Protein AF-A0A8S3UUT2-F1 (afdb_monomer_lite)

Radius of gyration: 22.1 Å; chains: 1; bounding box: 55×63×51 Å

InterPro domains:
  IPR046903 Mab-21-like, nucleotidyltransferase domain [PF03281] (132-316)

Organism: Mytilus edulis (NCBI:txid6550)

Structure (mmCIF, N/CA/C/O backbone):
data_AF-A0A8S3UUT2-F1
#
_entry.id   AF-A0A8S3UUT2-F1
#
loop_
_atom_site.group_PDB
_atom_site.id
_atom_site.type_symbol
_atom_site.label_atom_id
_atom_site.label_alt_id
_atom_site.label_comp_id
_atom_site.label_asym_id
_atom_site.label_entity_id
_atom_site.label_seq_id
_atom_site.pdbx_PDB_ins_code
_atom_site.Cartn_x
_atom_site.Cartn_y
_atom_site.Cartn_z
_atom_site.occupancy
_atom_site.B_iso_or_equiv
_atom_site.auth_seq_id
_atom_site.auth_comp_id
_atom_site.auth_asym_id
_atom_site.auth_atom_id
_atom_site.pdbx_PDB_model_num
ATOM 1 N N . MET A 1 1 ? 32.120 3.022 24.108 1.00 24.58 1 MET A N 1
ATOM 2 C CA . MET A 1 1 ? 32.237 4.488 24.032 1.00 24.58 1 MET A CA 1
ATOM 3 C C . MET A 1 1 ? 31.470 4.958 22.809 1.00 24.58 1 MET A C 1
ATOM 5 O O . MET A 1 1 ? 31.972 4.906 21.698 1.00 24.58 1 MET A O 1
ATOM 9 N N . ASP A 1 2 ? 30.193 5.222 23.073 1.00 23.73 2 ASP A N 1
ATOM 10 C CA . ASP A 1 2 ? 29.284 6.214 22.494 1.00 23.73 2 ASP A CA 1
ATOM 11 C C . ASP A 1 2 ? 29.240 6.397 20.973 1.00 23.73 2 ASP A C 1
ATOM 13 O O . ASP A 1 2 ? 29.910 7.247 20.393 1.00 23.73 2 ASP A O 1
ATOM 17 N N . LYS A 1 3 ? 28.317 5.662 20.339 1.00 23.38 3 LYS A N 1
ATOM 18 C CA . LYS A 1 3 ? 27.666 6.109 19.103 1.00 23.38 3 LYS A CA 1
ATOM 19 C C . LYS A 1 3 ? 26.511 7.031 19.501 1.00 23.38 3 LYS A C 1
ATOM 21 O O . LYS A 1 3 ? 25.477 6.556 19.961 1.00 23.38 3 LYS A O 1
ATOM 26 N N . GLN A 1 4 ? 26.716 8.340 19.376 1.00 23.14 4 GLN A N 1
ATOM 27 C CA . GLN A 1 4 ? 25.675 9.344 19.585 1.00 23.14 4 GLN A CA 1
ATOM 28 C C . GLN A 1 4 ? 24.510 9.139 18.608 1.00 23.14 4 GLN A C 1
ATOM 30 O O . GLN A 1 4 ? 24.688 9.086 17.391 1.00 23.14 4 GLN A O 1
ATOM 35 N N . HIS A 1 5 ? 23.321 9.032 19.196 1.00 28.12 5 HIS A N 1
ATOM 36 C CA . HIS A 1 5 ? 22.014 9.099 18.562 1.00 28.12 5 HIS A CA 1
ATOM 37 C C . HIS A 1 5 ? 21.822 10.433 17.828 1.00 28.12 5 HIS A C 1
ATOM 39 O O . HIS A 1 5 ? 21.953 11.492 18.439 1.00 28.12 5 HIS A O 1
ATOM 45 N N . PHE A 1 6 ? 21.431 10.385 16.554 1.00 24.20 6 PHE A N 1
ATOM 46 C CA . PHE A 1 6 ? 20.821 11.527 15.875 1.00 24.20 6 PHE A CA 1
ATOM 47 C C . PHE A 1 6 ? 19.299 11.380 15.960 1.00 24.20 6 PHE A C 1
ATOM 49 O O . PHE A 1 6 ? 18.694 10.601 15.229 1.00 24.20 6 PHE A O 1
ATOM 56 N N . LEU A 1 7 ? 18.708 12.101 16.914 1.00 26.02 7 LEU A N 1
ATOM 57 C CA . LEU A 1 7 ? 17.291 12.457 16.924 1.00 26.02 7 LEU A CA 1
ATOM 58 C C . LEU A 1 7 ? 17.021 13.436 15.780 1.00 26.02 7 LEU A C 1
ATOM 60 O O . LEU A 1 7 ? 17.715 14.446 15.708 1.00 26.02 7 LEU A O 1
ATOM 64 N N . HIS A 1 8 ? 15.961 13.225 15.002 1.00 33.34 8 HIS A N 1
ATOM 65 C CA . HIS A 1 8 ? 15.209 14.335 14.416 1.00 33.34 8 HIS A CA 1
ATOM 66 C C . HIS A 1 8 ? 13.704 14.064 14.466 1.00 33.34 8 HIS A C 1
ATOM 68 O O . HIS A 1 8 ? 13.258 12.924 14.437 1.00 33.34 8 HIS A O 1
ATOM 74 N N . SER A 1 9 ? 12.973 15.158 14.678 1.00 30.31 9 SER A N 1
ATOM 75 C CA . SER A 1 9 ? 11.715 15.286 15.414 1.00 30.31 9 SER A CA 1
ATOM 76 C C . SER A 1 9 ? 10.616 15.924 14.564 1.00 30.31 9 SER A C 1
ATOM 78 O O . SER A 1 9 ? 9.911 16.822 15.033 1.00 30.31 9 SER A O 1
ATOM 80 N N . ASP A 1 10 ? 10.494 15.504 13.313 1.00 35.47 10 ASP A N 1
ATOM 81 C CA . ASP A 1 10 ? 9.436 15.966 12.425 1.00 35.47 10 ASP A CA 1
ATOM 82 C C . ASP A 1 10 ? 8.464 14.817 12.189 1.00 35.47 10 ASP A C 1
ATOM 84 O O . ASP A 1 10 ? 8.884 13.687 11.996 1.00 35.47 10 ASP A O 1
ATOM 88 N N . VAL A 1 11 ? 7.159 15.108 12.149 1.00 36.56 11 VAL A N 1
ATOM 89 C CA . VAL A 1 11 ? 6.073 14.151 11.810 1.00 36.56 11 VAL A CA 1
ATOM 90 C C . VAL A 1 11 ? 6.339 13.398 10.493 1.00 36.56 11 VAL A C 1
ATOM 92 O O . VAL A 1 11 ? 5.708 12.391 10.180 1.00 36.56 11 VAL A O 1
ATOM 95 N N . TYR A 1 12 ? 7.293 13.897 9.717 1.00 44.22 12 TYR A N 1
ATOM 96 C CA . TYR A 1 12 ? 7.650 13.483 8.387 1.00 44.22 12 TYR A CA 1
ATOM 97 C C . TYR A 1 12 ? 8.984 12.724 8.371 1.00 44.22 12 TYR A C 1
ATOM 99 O O . TYR A 1 12 ? 10.019 13.265 7.983 1.00 44.22 12 TYR A O 1
ATOM 107 N N . GLN A 1 13 ? 8.944 11.426 8.680 1.00 39.31 13 GLN A N 1
ATOM 108 C CA . GLN A 1 13 ? 10.006 10.492 8.254 1.00 39.31 13 GLN A CA 1
ATOM 109 C C . GLN A 1 13 ? 10.007 10.247 6.739 1.00 39.31 13 GLN A C 1
ATOM 111 O O . GLN A 1 13 ? 10.830 9.500 6.221 1.00 39.31 13 GLN A O 1
ATOM 116 N N . SER A 1 14 ? 9.074 10.866 6.019 1.00 44.97 14 SER A N 1
ATOM 117 C CA . SER A 1 14 ? 9.070 10.895 4.568 1.00 44.97 14 SER A CA 1
ATOM 118 C C . SER A 1 14 ? 10.300 11.621 4.042 1.00 44.97 14 SER A C 1
ATOM 120 O O . SER A 1 14 ? 10.465 12.829 4.251 1.00 44.97 14 SER A O 1
ATOM 122 N N . THR A 1 15 ? 11.131 10.883 3.307 1.00 48.44 15 THR A N 1
ATOM 123 C CA . THR A 1 15 ? 12.264 11.422 2.552 1.00 48.44 15 THR A CA 1
ATOM 124 C C . THR A 1 15 ? 11.822 12.582 1.663 1.00 48.44 15 THR A C 1
ATOM 126 O O . THR A 1 15 ? 12.565 13.549 1.547 1.00 48.44 15 THR A O 1
ATOM 129 N N . LEU A 1 16 ? 10.596 12.558 1.117 1.00 47.34 16 LEU A N 1
ATOM 130 C CA . LEU A 1 16 ? 10.077 13.635 0.277 1.00 47.34 16 LEU A CA 1
ATOM 131 C C . LEU A 1 16 ? 9.818 14.919 1.062 1.00 47.34 16 LEU A C 1
ATOM 133 O O . LEU A 1 16 ? 10.205 15.977 0.596 1.00 47.34 16 LEU A O 1
ATOM 137 N N . PHE A 1 17 ? 9.190 14.878 2.235 1.00 46.72 17 PHE A N 1
ATOM 138 C CA . PHE A 1 17 ? 8.944 16.107 3.004 1.00 46.72 17 PHE A CA 1
ATOM 139 C C . PHE A 1 17 ? 10.212 16.666 3.634 1.00 46.72 17 PHE A C 1
ATOM 141 O O . PHE A 1 17 ? 10.371 17.884 3.687 1.00 46.72 17 PHE A O 1
ATOM 148 N N . HIS A 1 18 ? 11.145 15.795 4.022 1.00 46.66 18 HIS A N 1
ATOM 149 C CA . HIS A 1 18 ? 12.503 16.215 4.345 1.00 46.66 18 HIS A CA 1
ATOM 150 C C . HIS A 1 18 ? 13.167 16.885 3.134 1.00 46.66 18 HIS A C 1
ATOM 152 O O . HIS A 1 18 ? 13.716 17.972 3.271 1.00 46.66 18 HIS A O 1
ATOM 158 N N . TYR A 1 19 ? 13.058 16.301 1.939 1.00 47.34 19 TYR A N 1
ATOM 159 C CA . TYR A 1 19 ? 13.625 16.839 0.701 1.00 47.34 19 TYR A CA 1
ATOM 160 C C . TYR A 1 19 ? 12.947 18.138 0.246 1.00 47.34 19 TYR A C 1
ATOM 162 O O . TYR A 1 19 ? 13.625 19.073 -0.144 1.00 47.34 19 TYR A O 1
ATOM 170 N N . VAL A 1 20 ? 11.627 18.258 0.375 1.00 44.50 20 VAL A N 1
ATOM 171 C CA . VAL A 1 20 ? 10.845 19.463 0.070 1.00 44.50 20 VAL A CA 1
ATOM 172 C C . VAL A 1 20 ? 11.138 20.572 1.081 1.00 44.50 20 VAL A C 1
ATOM 174 O O . VAL A 1 20 ? 11.270 21.723 0.683 1.00 44.50 20 VAL A O 1
ATOM 177 N N . ALA A 1 21 ? 11.310 20.254 2.367 1.00 41.00 21 ALA A N 1
ATOM 178 C CA . ALA A 1 21 ? 11.752 21.218 3.374 1.00 41.00 21 ALA A CA 1
ATOM 179 C C . ALA A 1 21 ? 13.219 21.643 3.167 1.00 41.00 21 ALA A C 1
ATOM 181 O O . ALA A 1 21 ? 13.566 22.801 3.410 1.00 41.00 21 ALA A O 1
ATOM 182 N N . ILE A 1 22 ? 14.073 20.727 2.690 1.00 41.12 22 ILE A N 1
ATOM 183 C CA . ILE A 1 22 ? 15.447 21.019 2.267 1.00 41.12 22 ILE A CA 1
ATOM 184 C C . ILE A 1 22 ? 15.432 21.916 1.027 1.00 41.12 22 ILE A C 1
ATOM 186 O O . ILE A 1 22 ? 16.086 22.946 1.059 1.00 41.12 22 ILE A O 1
ATOM 190 N N . LEU A 1 23 ? 14.632 21.623 -0.001 1.00 40.56 23 LEU A N 1
ATOM 191 C CA . LEU A 1 23 ? 14.528 22.418 -1.229 1.00 40.56 23 LEU A CA 1
ATOM 192 C C . LEU A 1 23 ? 13.824 23.765 -1.025 1.00 40.56 23 LEU A C 1
ATOM 194 O O . LEU A 1 23 ? 14.214 24.740 -1.653 1.00 40.56 23 LEU A O 1
ATOM 198 N N . GLN A 1 24 ? 12.865 23.878 -0.098 1.00 39.50 24 GLN A N 1
ATOM 199 C CA . GLN A 1 24 ? 12.341 25.180 0.340 1.00 39.50 24 GLN A CA 1
ATOM 200 C C . GLN A 1 24 ? 13.425 26.035 1.018 1.00 39.50 24 GLN A C 1
ATOM 202 O O . GLN A 1 24 ? 13.382 27.258 0.922 1.00 39.50 24 GLN A O 1
ATOM 207 N N . LYS A 1 25 ? 14.407 25.412 1.690 1.00 36.16 25 LYS A N 1
ATOM 208 C CA . LYS A 1 25 ? 15.596 26.087 2.246 1.00 36.16 25 LYS A CA 1
ATOM 209 C C . LYS A 1 25 ? 16.755 26.226 1.247 1.00 36.16 25 LYS A C 1
ATOM 211 O O . LYS A 1 25 ? 17.633 27.049 1.486 1.00 36.16 25 LYS A O 1
ATOM 216 N N . GLU A 1 26 ? 16.777 25.427 0.183 1.00 39.00 26 GLU A N 1
ATOM 217 C CA . GLU A 1 26 ? 17.779 25.367 -0.891 1.00 39.00 26 GLU A CA 1
ATOM 218 C C . GLU A 1 26 ? 17.171 25.777 -2.242 1.00 39.00 26 GLU A C 1
ATOM 220 O O . GLU A 1 26 ? 17.486 25.217 -3.295 1.00 39.00 26 GLU A O 1
ATOM 225 N N . LEU A 1 27 ? 16.367 26.844 -2.233 1.00 37.66 27 LEU A N 1
ATOM 226 C CA . LEU A 1 27 ? 16.057 27.625 -3.434 1.00 37.66 27 LEU A CA 1
ATOM 227 C C . LEU A 1 27 ? 17.332 28.114 -4.166 1.00 37.66 27 LEU A C 1
ATOM 229 O O . LEU A 1 27 ? 17.230 28.582 -5.286 1.00 37.66 27 LEU A O 1
ATOM 233 N N . GLU A 1 28 ? 18.535 27.902 -3.619 1.00 39.19 28 GLU A N 1
ATOM 234 C CA . GLU A 1 28 ? 19.824 28.104 -4.294 1.00 39.19 28 GLU A CA 1
ATOM 235 C C . GLU A 1 28 ? 20.211 26.981 -5.299 1.00 39.19 28 GLU A C 1
ATOM 237 O O . GLU A 1 28 ? 20.968 27.229 -6.238 1.00 39.19 28 GLU A O 1
ATOM 242 N N . ILE A 1 29 ? 19.671 25.754 -5.181 1.00 36.72 29 ILE A N 1
ATOM 243 C CA . ILE A 1 29 ? 19.770 24.733 -6.254 1.00 36.72 29 ILE A CA 1
ATOM 244 C C . ILE A 1 29 ? 18.746 25.042 -7.354 1.00 36.72 29 ILE A C 1
ATOM 246 O O . ILE A 1 29 ? 19.026 24.859 -8.541 1.00 36.72 29 ILE A O 1
ATOM 250 N N . CYS A 1 30 ? 17.596 25.612 -6.976 1.00 36.72 30 CYS A N 1
ATOM 251 C CA . CYS A 1 30 ? 16.713 26.259 -7.939 1.00 36.72 30 CYS A CA 1
ATOM 252 C C . CYS A 1 30 ? 17.397 27.478 -8.575 1.00 36.72 30 CYS A C 1
ATOM 254 O O . CYS A 1 30 ? 17.336 27.554 -9.783 1.00 36.72 30 CYS A O 1
ATOM 256 N N . ASP A 1 31 ? 18.189 28.308 -7.882 1.00 38.31 31 ASP A N 1
ATOM 257 C CA . ASP A 1 31 ? 19.000 29.370 -8.521 1.00 38.31 31 ASP A CA 1
ATOM 258 C C . ASP A 1 31 ? 20.012 28.828 -9.546 1.00 38.31 31 ASP A C 1
ATOM 260 O O . ASP A 1 31 ? 20.435 29.552 -10.451 1.00 38.31 31 ASP A O 1
ATOM 264 N N . TYR A 1 32 ? 20.443 27.569 -9.428 1.00 37.62 32 TYR A N 1
ATOM 265 C CA . TYR A 1 32 ? 21.290 26.916 -10.430 1.00 37.62 32 TYR A CA 1
ATOM 266 C C . TYR A 1 32 ? 20.487 26.476 -11.670 1.00 37.62 32 TYR A C 1
ATOM 268 O O . TYR A 1 32 ? 20.984 26.603 -12.790 1.00 37.62 32 TYR A O 1
ATOM 276 N N . LEU A 1 33 ? 19.232 26.042 -11.495 1.00 34.59 33 LEU A N 1
ATOM 277 C CA . LEU A 1 33 ? 18.322 25.630 -12.578 1.00 34.59 33 LEU A CA 1
ATOM 278 C C . LEU A 1 33 ? 17.520 26.809 -13.197 1.00 34.59 33 LEU A C 1
ATOM 280 O O . LEU A 1 33 ? 17.295 26.830 -14.405 1.00 34.59 33 LEU A O 1
ATOM 284 N N . GLU A 1 34 ? 17.169 27.835 -12.416 1.00 36.91 34 GLU A N 1
ATOM 285 C CA . GLU A 1 34 ? 16.444 29.072 -12.776 1.00 36.91 34 GLU A CA 1
ATOM 286 C C . GLU A 1 34 ? 17.332 30.105 -13.477 1.00 36.91 34 GLU A C 1
ATOM 288 O O . GLU A 1 34 ? 16.831 30.976 -14.192 1.00 36.91 34 GLU A O 1
ATOM 293 N N . ARG A 1 35 ? 18.666 29.982 -13.403 1.00 41.09 35 ARG A N 1
ATOM 294 C CA . ARG A 1 35 ? 19.586 30.786 -14.235 1.00 41.09 35 ARG A CA 1
ATOM 295 C C . ARG A 1 35 ? 19.371 30.602 -15.744 1.00 41.09 35 ARG A C 1
ATOM 297 O O . ARG A 1 35 ? 19.985 31.340 -16.517 1.00 41.09 35 ARG A O 1
ATOM 304 N N . LYS A 1 36 ? 18.499 29.678 -16.170 1.00 40.00 36 LYS A N 1
ATOM 305 C CA . LYS A 1 36 ? 18.092 29.487 -17.565 1.00 40.00 36 LYS A CA 1
ATOM 306 C C . LYS A 1 36 ? 16.867 30.277 -18.045 1.00 40.00 36 LYS A C 1
ATOM 308 O O . LYS A 1 36 ? 16.650 30.248 -19.251 1.00 40.00 36 LYS A O 1
ATOM 313 N N . ASP A 1 37 ? 16.138 31.033 -17.216 1.00 36.66 37 ASP A N 1
ATOM 314 C CA . ASP A 1 37 ? 15.111 31.945 -17.759 1.00 36.66 37 ASP A CA 1
ATOM 315 C C . ASP A 1 37 ? 14.838 33.168 -16.858 1.00 36.66 37 ASP A C 1
ATOM 317 O O . ASP A 1 37 ? 14.014 33.169 -15.944 1.00 36.66 37 ASP A O 1
ATOM 321 N N . ARG A 1 38 ? 15.582 34.258 -17.093 1.00 33.28 38 ARG A N 1
ATOM 322 C CA . ARG A 1 38 ? 15.430 35.522 -16.355 1.00 33.28 38 ARG A CA 1
ATOM 323 C C . ARG A 1 38 ? 14.237 36.316 -16.880 1.00 33.28 38 ARG A C 1
ATOM 325 O O . ARG A 1 38 ? 14.335 36.843 -17.989 1.00 33.28 38 ARG A O 1
ATOM 332 N N . LYS A 1 39 ? 13.223 36.549 -16.028 1.00 32.25 39 LYS A N 1
ATOM 333 C CA . LYS A 1 39 ? 12.515 37.855 -15.949 1.00 32.25 39 LYS A CA 1
ATOM 334 C C . LYS A 1 39 ? 11.520 38.085 -14.794 1.00 32.25 39 LYS A C 1
ATOM 336 O O . LYS A 1 39 ? 10.931 39.160 -14.780 1.00 32.25 39 LYS A O 1
ATOM 341 N N . CYS A 1 40 ? 11.311 37.172 -13.838 1.00 33.00 40 CYS A N 1
ATOM 342 C CA . CYS A 1 40 ? 10.102 37.254 -12.995 1.00 33.00 40 CYS A CA 1
ATOM 343 C C . CYS A 1 40 ? 10.253 37.584 -11.492 1.00 33.00 40 CYS A C 1
ATOM 345 O O . CYS A 1 40 ? 9.238 37.567 -10.803 1.00 33.00 40 CYS A O 1
ATOM 347 N N . TRP A 1 41 ? 11.435 37.917 -10.957 1.00 31.77 41 TRP A N 1
ATOM 348 C CA . TRP A 1 41 ? 11.651 37.823 -9.495 1.00 31.77 41 TRP A CA 1
ATOM 349 C C . TRP A 1 41 ? 12.150 39.075 -8.746 1.00 31.77 41 TRP A C 1
ATOM 351 O O . TRP A 1 41 ? 12.645 38.953 -7.631 1.00 31.77 41 TRP A O 1
ATOM 361 N N . ASP A 1 42 ? 11.955 40.294 -9.253 1.00 30.05 42 ASP A N 1
ATOM 362 C CA . ASP A 1 42 ? 12.466 41.512 -8.582 1.00 30.05 42 ASP A CA 1
ATOM 363 C C . ASP A 1 42 ? 11.764 41.916 -7.253 1.00 30.05 42 ASP A C 1
ATOM 365 O O . ASP A 1 42 ? 12.040 42.996 -6.745 1.00 30.05 42 ASP A O 1
ATOM 369 N N . ASN A 1 43 ? 10.884 41.105 -6.639 1.00 32.12 43 ASN A N 1
ATOM 370 C CA . ASN A 1 43 ? 10.012 41.588 -5.542 1.00 32.12 43 ASN A CA 1
ATOM 371 C C . ASN A 1 43 ? 9.892 40.731 -4.258 1.00 32.12 43 ASN A C 1
ATOM 373 O O . ASN A 1 43 ? 8.931 40.917 -3.513 1.00 32.12 43 ASN A O 1
ATOM 377 N N . LEU A 1 44 ? 10.833 39.843 -3.923 1.00 27.47 44 LEU A N 1
ATOM 378 C CA . LEU A 1 44 ? 10.798 39.123 -2.632 1.00 27.47 44 LEU A CA 1
ATOM 379 C C . LEU A 1 44 ? 11.993 39.479 -1.734 1.00 27.47 44 LEU A C 1
ATOM 381 O O . LEU A 1 44 ? 13.044 38.848 -1.781 1.00 27.47 44 LEU A O 1
ATOM 385 N N . GLU A 1 45 ? 11.816 40.486 -0.871 1.00 26.59 45 GLU A N 1
ATOM 386 C CA . GLU A 1 45 ? 12.696 40.708 0.284 1.00 26.59 45 GLU A CA 1
ATOM 387 C C . GLU A 1 45 ? 12.356 39.699 1.394 1.00 26.59 45 GLU A C 1
ATOM 389 O O . GLU A 1 45 ? 11.329 39.821 2.063 1.00 26.59 45 GLU A O 1
ATOM 394 N N . CYS A 1 46 ? 13.236 38.725 1.637 1.00 25.95 46 CYS A N 1
ATOM 395 C CA . CYS A 1 46 ? 13.142 37.833 2.792 1.00 25.95 46 CYS A CA 1
ATOM 396 C C . CYS A 1 46 ? 14.051 38.359 3.917 1.00 25.95 46 CYS A C 1
ATOM 398 O O . CYS A 1 46 ? 15.276 38.261 3.834 1.00 25.95 46 CYS A O 1
ATOM 400 N N . LYS A 1 47 ? 13.459 38.943 4.967 1.00 25.61 47 LYS A N 1
ATOM 401 C CA . LYS A 1 47 ? 14.171 39.355 6.189 1.00 25.61 47 LYS A CA 1
ATOM 402 C C . LYS A 1 47 ? 14.046 38.288 7.279 1.00 25.61 47 LYS A C 1
ATOM 404 O O . LYS A 1 47 ? 12.953 37.826 7.577 1.00 25.61 47 LYS A O 1
ATOM 409 N N . ASP A 1 48 ? 15.200 37.996 7.876 1.00 33.28 48 ASP A N 1
ATOM 410 C CA . ASP A 1 48 ? 15.436 37.405 9.198 1.00 33.28 48 ASP A CA 1
ATOM 411 C C . ASP A 1 48 ? 14.965 35.971 9.485 1.00 33.28 48 ASP A C 1
ATOM 413 O O . ASP A 1 48 ? 13.842 35.747 9.919 1.00 33.28 48 ASP A O 1
ATOM 417 N N . ILE A 1 49 ? 15.913 35.018 9.472 1.00 30.61 49 ILE A N 1
ATOM 418 C CA . ILE A 1 49 ? 15.882 33.857 10.383 1.00 30.61 49 ILE A CA 1
ATOM 419 C C . ILE A 1 49 ? 17.299 33.580 10.913 1.00 30.61 49 ILE A C 1
ATOM 421 O O . ILE A 1 49 ? 18.088 32.845 10.319 1.00 30.61 49 ILE A O 1
ATOM 425 N N . LYS A 1 50 ? 17.624 34.165 12.073 1.00 26.20 50 LYS A N 1
ATOM 426 C CA . LYS A 1 50 ? 18.735 33.727 12.929 1.00 26.20 50 LYS A CA 1
ATOM 427 C C . LYS A 1 50 ? 18.210 32.718 13.948 1.00 26.20 50 LYS A C 1
ATOM 429 O O . LYS A 1 50 ? 17.346 33.052 14.749 1.00 26.20 50 LYS A O 1
ATOM 434 N N . GLY A 1 51 ? 18.827 31.536 13.970 1.00 30.45 51 GLY A N 1
ATOM 435 C CA . GLY A 1 51 ? 18.836 30.646 15.132 1.00 30.45 51 GLY A CA 1
ATOM 436 C C . GLY A 1 51 ? 17.997 29.380 15.001 1.00 30.45 51 GLY A C 1
ATOM 437 O O . GLY A 1 51 ? 16.899 29.345 15.519 1.00 30.45 51 GLY A O 1
ATOM 438 N N . HIS A 1 52 ? 18.560 28.320 14.408 1.00 31.39 52 HIS A N 1
ATOM 439 C CA . HIS A 1 52 ? 18.244 26.919 14.737 1.00 31.39 52 HIS A CA 1
ATOM 440 C C . HIS A 1 52 ? 19.408 26.007 14.297 1.00 31.39 52 HIS A C 1
ATOM 442 O O . HIS A 1 52 ? 19.453 25.521 13.169 1.00 31.39 52 HIS A O 1
ATOM 448 N N . ALA A 1 53 ? 20.361 25.791 15.209 1.00 36.25 53 ALA A N 1
ATOM 449 C CA . ALA A 1 53 ? 21.475 24.848 15.086 1.00 36.25 53 ALA A CA 1
ATOM 450 C C . ALA A 1 53 ? 21.041 23.478 15.641 1.00 36.25 53 ALA A C 1
ATOM 452 O O . ALA A 1 53 ? 20.998 23.297 16.857 1.00 36.25 53 ALA A O 1
ATOM 453 N N . PRO A 1 54 ? 20.511 22.589 14.781 1.00 30.25 54 PRO A N 1
ATOM 454 C CA . PRO A 1 54 ? 21.165 21.293 14.533 1.00 30.25 54 PRO A CA 1
ATOM 455 C C . PRO A 1 54 ? 21.080 20.834 13.059 1.00 30.25 54 PRO A C 1
ATOM 457 O O . PRO A 1 54 ? 21.569 19.764 12.711 1.00 30.25 54 PRO A O 1
ATOM 460 N N . TYR A 1 55 ? 20.513 21.663 12.175 1.00 31.84 55 TYR A N 1
ATOM 461 C CA . TYR A 1 55 ? 20.367 21.389 10.739 1.00 31.84 55 TYR A CA 1
ATOM 462 C C . TYR A 1 55 ? 21.703 21.274 9.985 1.00 31.84 55 TYR A C 1
ATOM 464 O O . TYR A 1 55 ? 21.711 20.842 8.841 1.00 31.84 55 TYR A O 1
ATOM 472 N N . GLU A 1 56 ? 22.831 21.667 10.575 1.00 30.56 56 GLU A N 1
ATOM 473 C CA . GLU A 1 56 ? 24.088 21.823 9.837 1.00 30.56 56 GLU A CA 1
ATOM 474 C C . GLU A 1 56 ? 24.789 20.501 9.495 1.00 30.56 56 GLU A C 1
ATOM 476 O O . GLU A 1 56 ? 25.482 20.449 8.487 1.00 30.56 56 GLU A O 1
ATOM 481 N N . VAL A 1 57 ? 24.585 19.407 10.240 1.00 27.11 57 VAL A N 1
ATOM 482 C CA . VAL A 1 57 ? 25.398 18.182 10.063 1.00 27.11 57 VAL A CA 1
ATOM 483 C C . VAL A 1 57 ? 24.913 17.303 8.898 1.00 27.11 57 VAL A C 1
ATOM 485 O O . VAL A 1 57 ? 25.729 16.829 8.106 1.00 27.11 57 VAL A O 1
ATOM 488 N N . SER A 1 58 ? 23.597 17.137 8.725 1.00 31.28 58 SER A N 1
ATOM 489 C CA . SER A 1 58 ? 23.011 16.437 7.563 1.00 31.28 58 SER A CA 1
ATOM 490 C C . SER A 1 58 ? 23.084 17.292 6.291 1.00 31.28 58 SER A C 1
ATOM 492 O O . SER A 1 58 ? 23.341 16.774 5.204 1.00 31.28 58 SER A O 1
ATOM 494 N N . ARG A 1 59 ? 22.947 18.617 6.451 1.00 30.39 59 ARG A N 1
ATOM 495 C CA . ARG A 1 59 ? 23.099 19.630 5.397 1.00 30.39 59 ARG A CA 1
ATOM 496 C C . ARG A 1 59 ? 24.531 19.660 4.868 1.00 30.39 59 ARG A C 1
ATOM 498 O O . ARG A 1 59 ? 24.712 19.672 3.663 1.00 30.39 59 ARG A O 1
ATOM 505 N N . PHE A 1 60 ? 25.548 19.536 5.727 1.00 26.98 60 PHE A N 1
ATOM 506 C CA . PHE A 1 60 ? 26.942 19.464 5.276 1.00 26.98 60 PHE A CA 1
ATOM 507 C C . PHE A 1 60 ? 27.250 18.219 4.442 1.00 26.98 60 PHE A C 1
ATOM 509 O O . PHE A 1 60 ? 28.047 18.321 3.518 1.00 26.98 60 PHE A O 1
ATOM 516 N N . ARG A 1 61 ? 26.642 17.054 4.713 1.00 30.02 61 ARG A N 1
ATOM 517 C CA . ARG A 1 61 ? 26.871 15.865 3.873 1.00 30.02 61 ARG A CA 1
ATOM 518 C C . ARG A 1 61 ? 26.229 16.013 2.502 1.00 30.02 61 ARG A C 1
ATOM 520 O O . ARG A 1 61 ? 26.969 15.985 1.532 1.00 30.02 61 ARG A O 1
ATOM 527 N N . LEU A 1 62 ? 24.920 16.265 2.410 1.00 34.41 62 LEU A N 1
ATOM 528 C CA . LEU A 1 62 ? 24.263 16.412 1.100 1.00 34.41 62 LEU A CA 1
ATOM 529 C C . LEU A 1 62 ? 24.850 17.581 0.291 1.00 34.41 62 LEU A C 1
ATOM 531 O O . LEU A 1 62 ? 25.158 17.420 -0.883 1.00 34.41 62 LEU A O 1
ATOM 535 N N . HIS A 1 63 ? 25.079 18.730 0.933 1.00 34.31 63 HIS A N 1
ATOM 536 C CA . HIS A 1 63 ? 25.614 19.923 0.280 1.00 34.31 63 HIS A CA 1
ATOM 537 C C . HIS A 1 63 ? 27.097 19.760 -0.102 1.00 34.31 63 HIS A C 1
ATOM 539 O O . HIS A 1 63 ? 27.511 20.259 -1.143 1.00 34.31 63 HIS A O 1
ATOM 545 N N . SER A 1 64 ? 27.923 19.049 0.683 1.00 32.88 64 SER A N 1
ATOM 546 C CA . SER A 1 64 ? 29.318 18.760 0.288 1.00 32.88 64 SER A CA 1
ATOM 547 C C . SER A 1 64 ? 29.434 17.648 -0.751 1.00 32.88 64 SER A C 1
ATOM 549 O O . SER A 1 64 ? 30.370 17.693 -1.540 1.00 32.88 64 SER A O 1
ATOM 551 N N . GLU A 1 65 ? 28.508 16.686 -0.792 1.00 37.94 65 GLU A N 1
ATOM 552 C CA . GLU A 1 65 ? 28.480 15.648 -1.827 1.00 37.94 65 GLU A CA 1
ATOM 553 C C . GLU A 1 65 ? 27.993 16.242 -3.149 1.00 37.94 65 GLU A C 1
ATOM 555 O O . GLU A 1 65 ? 28.704 16.113 -4.136 1.00 37.94 65 GLU A O 1
ATOM 560 N N . ILE A 1 66 ? 26.901 17.020 -3.154 1.00 39.72 66 ILE A N 1
ATOM 561 C CA . ILE A 1 66 ? 26.382 17.716 -4.347 1.00 39.72 66 ILE A CA 1
ATOM 562 C C . ILE A 1 66 ? 27.384 18.753 -4.882 1.00 39.72 66 ILE A C 1
ATOM 564 O O . ILE A 1 66 ? 27.614 18.806 -6.085 1.00 39.72 66 ILE A O 1
ATOM 568 N N . ASN A 1 67 ? 28.058 19.529 -4.022 1.00 38.28 67 ASN A N 1
ATOM 569 C CA . ASN A 1 67 ? 29.103 20.470 -4.466 1.00 38.28 67 ASN A CA 1
ATOM 570 C C . ASN A 1 67 ? 30.428 19.791 -4.862 1.00 38.28 67 ASN A C 1
ATOM 572 O O . ASN A 1 67 ? 31.293 20.436 -5.457 1.00 38.28 67 ASN A O 1
ATOM 576 N N . ARG A 1 68 ? 30.623 18.508 -4.528 1.00 36.59 68 ARG A N 1
ATOM 577 C CA . ARG A 1 68 ? 31.745 17.698 -5.034 1.00 36.59 68 ARG A CA 1
ATOM 578 C C . ARG A 1 68 ? 31.467 17.108 -6.404 1.00 36.59 68 ARG A C 1
ATOM 580 O O . ARG A 1 68 ? 32.406 16.615 -7.024 1.00 36.59 68 ARG A O 1
ATOM 587 N N . ILE A 1 69 ? 30.227 17.174 -6.875 1.00 41.16 69 ILE A N 1
ATOM 588 C CA . ILE A 1 69 ? 29.865 16.760 -8.217 1.00 41.16 69 ILE A CA 1
ATOM 589 C C . ILE A 1 69 ? 30.365 17.843 -9.193 1.00 41.16 69 ILE A C 1
ATOM 591 O O . ILE A 1 69 ? 29.807 18.942 -9.236 1.00 41.16 69 ILE A O 1
ATOM 595 N N . PRO A 1 70 ? 31.423 17.589 -9.982 1.00 35.72 70 PRO A N 1
ATOM 596 C CA . PRO A 1 70 ? 31.914 18.574 -10.934 1.00 35.72 70 PRO A CA 1
ATOM 597 C C . PRO A 1 70 ? 30.847 18.793 -12.006 1.00 35.72 70 PRO A C 1
ATOM 599 O O . PRO A 1 70 ? 30.435 17.813 -12.615 1.00 35.72 70 PRO A O 1
ATOM 602 N N . ASN A 1 71 ? 30.424 20.051 -12.219 1.00 44.41 71 ASN A N 1
ATOM 603 C CA . ASN A 1 71 ? 29.581 20.536 -13.328 1.00 44.41 71 ASN A CA 1
ATOM 604 C C . ASN A 1 71 ? 28.898 19.410 -14.119 1.00 44.41 71 ASN A C 1
ATOM 606 O O . ASN A 1 71 ? 29.294 19.113 -15.251 1.00 44.41 71 ASN A O 1
ATOM 610 N N . ILE A 1 72 ? 27.908 18.746 -13.518 1.00 48.78 72 ILE A N 1
ATOM 611 C CA . ILE A 1 72 ? 27.137 17.771 -14.274 1.00 48.78 72 ILE A CA 1
ATOM 612 C C . ILE A 1 72 ? 26.358 18.565 -15.321 1.00 48.78 72 ILE A C 1
ATOM 614 O O . ILE A 1 72 ? 25.493 19.380 -15.006 1.00 48.78 72 ILE A O 1
ATOM 618 N N . ASN A 1 73 ? 26.707 18.346 -16.587 1.00 53.97 73 ASN A N 1
ATOM 619 C CA . ASN A 1 73 ? 25.934 18.846 -17.710 1.00 53.97 73 ASN A CA 1
ATOM 620 C C . ASN A 1 73 ? 24.508 18.275 -17.597 1.00 53.97 73 ASN A C 1
ATOM 622 O O . ASN A 1 73 ? 24.338 17.069 -17.421 1.00 53.97 73 ASN A O 1
ATOM 626 N N . ILE A 1 74 ? 23.490 19.131 -17.710 1.00 52.25 74 ILE A N 1
ATOM 627 C CA . ILE A 1 74 ? 22.069 18.745 -17.729 1.00 52.25 74 ILE A CA 1
ATOM 628 C C . ILE A 1 74 ? 21.815 17.650 -18.780 1.00 52.25 74 ILE A C 1
ATOM 630 O O . ILE A 1 74 ? 21.051 16.720 -18.540 1.00 52.25 74 ILE A O 1
ATOM 634 N N . GLU A 1 75 ? 22.523 17.686 -19.911 1.00 57.81 75 GLU A N 1
ATOM 635 C CA . GLU A 1 75 ? 22.448 16.635 -20.935 1.00 57.81 75 GLU A CA 1
ATOM 636 C C . GLU A 1 75 ? 22.946 15.276 -20.416 1.00 57.81 75 GLU A C 1
ATOM 638 O O . GLU A 1 75 ? 22.369 14.242 -20.746 1.00 57.81 75 GLU A O 1
ATOM 643 N N . SER A 1 76 ? 23.968 15.259 -19.555 1.00 58.53 76 SER A N 1
ATOM 644 C CA . SER A 1 76 ? 24.460 14.035 -18.909 1.00 58.53 76 SER A CA 1
ATOM 645 C C . SER A 1 76 ? 23.462 13.479 -17.888 1.00 58.53 76 SER A C 1
ATOM 647 O O . SER A 1 76 ? 23.366 12.263 -17.739 1.00 58.53 76 SER A O 1
ATOM 649 N N . ILE A 1 77 ? 22.695 14.345 -17.213 1.00 62.12 77 ILE A N 1
ATOM 650 C CA . ILE A 1 77 ? 21.600 13.953 -16.307 1.00 62.12 77 ILE A CA 1
ATOM 651 C C . ILE A 1 77 ? 20.467 13.296 -17.072 1.00 62.12 77 ILE A C 1
ATOM 653 O O . ILE A 1 77 ? 20.066 12.186 -16.725 1.00 62.12 77 ILE A O 1
ATOM 657 N N . HIS A 1 78 ? 19.971 13.959 -18.118 1.00 66.69 78 HIS A N 1
ATOM 658 C CA . HIS A 1 78 ? 18.902 13.398 -18.935 1.00 66.69 78 HIS A CA 1
ATOM 659 C C . HIS A 1 78 ? 19.359 12.088 -19.569 1.00 66.69 78 HIS A C 1
ATOM 661 O O . HIS A 1 78 ? 18.655 11.089 -19.469 1.00 66.69 78 HIS A O 1
ATOM 667 N N . SER A 1 79 ? 20.588 12.045 -20.093 1.00 71.50 79 SER A N 1
ATOM 668 C CA . SER A 1 79 ? 21.159 10.816 -20.640 1.00 71.50 79 SER A CA 1
ATOM 669 C C . SER A 1 79 ? 21.208 9.677 -19.615 1.00 71.50 79 SER A C 1
ATOM 671 O O . SER A 1 79 ? 20.934 8.534 -19.973 1.00 71.50 79 SER A O 1
ATOM 673 N N . LEU A 1 80 ? 21.516 9.962 -18.344 1.00 73.25 80 LEU A N 1
ATOM 674 C CA . LEU A 1 80 ? 21.511 8.959 -17.276 1.00 73.25 80 LEU A CA 1
ATOM 675 C C . LEU A 1 80 ? 20.089 8.491 -16.933 1.00 73.25 80 LEU A C 1
ATOM 677 O O . LEU A 1 80 ? 19.858 7.289 -16.803 1.00 73.25 80 LEU A O 1
ATOM 681 N N . LEU A 1 81 ? 19.140 9.424 -16.810 1.00 76.31 81 LEU A N 1
ATOM 682 C CA . LEU A 1 81 ? 17.739 9.129 -16.493 1.00 76.31 81 LEU A CA 1
ATOM 683 C C . LEU A 1 81 ? 17.018 8.363 -17.613 1.00 76.31 81 LEU A C 1
ATOM 685 O O . LEU A 1 81 ? 16.097 7.598 -17.334 1.00 76.31 81 LEU A O 1
ATOM 689 N N . GLU A 1 82 ? 17.436 8.550 -18.862 1.00 83.88 82 GLU A N 1
ATOM 690 C CA . GLU A 1 82 ? 16.905 7.849 -20.038 1.00 83.88 82 GLU A CA 1
ATOM 691 C C . GLU A 1 82 ? 17.641 6.535 -20.333 1.00 83.88 82 GLU A C 1
ATOM 693 O O . GLU A 1 82 ? 17.194 5.724 -21.149 1.00 83.88 82 GLU A O 1
ATOM 698 N N . LYS A 1 83 ? 18.777 6.289 -19.673 1.00 83.25 83 LYS A N 1
ATOM 699 C CA . LYS A 1 83 ? 19.556 5.074 -19.889 1.00 83.25 83 LYS A CA 1
ATOM 700 C C . LYS A 1 83 ? 18.817 3.858 -19.329 1.00 83.25 83 LYS A C 1
ATOM 702 O O . LYS A 1 83 ? 18.578 3.749 -18.125 1.00 83.25 83 LYS A O 1
ATOM 707 N N . ARG A 1 84 ? 18.505 2.923 -20.229 1.00 85.94 84 ARG A N 1
ATOM 708 C CA . ARG A 1 84 ? 17.861 1.634 -19.934 1.00 85.94 84 ARG A CA 1
ATOM 709 C C . ARG A 1 84 ? 18.662 0.813 -18.922 1.00 85.94 84 ARG A C 1
ATOM 711 O O . ARG A 1 84 ? 19.888 0.742 -19.019 1.00 85.94 84 ARG A O 1
ATOM 718 N N . GLY A 1 85 ? 17.957 0.199 -17.976 1.00 76.81 85 GLY A N 1
ATOM 719 C CA . GLY A 1 85 ? 18.524 -0.555 -16.855 1.00 76.81 85 GLY A CA 1
ATOM 720 C C . GLY A 1 85 ? 19.194 0.311 -15.780 1.00 76.81 85 GLY A C 1
ATOM 721 O O . GLY A 1 85 ? 19.784 -0.232 -14.854 1.00 76.81 85 GLY A O 1
ATOM 722 N N . ILE A 1 86 ? 19.149 1.646 -15.906 1.00 77.94 86 ILE A N 1
ATOM 723 C CA . ILE A 1 86 ? 19.674 2.587 -14.904 1.00 77.94 86 ILE A CA 1
ATOM 724 C C . ILE A 1 86 ? 18.565 3.558 -14.498 1.00 77.94 86 ILE A C 1
ATOM 726 O O . ILE A 1 86 ? 17.873 3.339 -13.512 1.00 77.94 86 ILE A O 1
ATOM 730 N N . GLY A 1 87 ? 18.344 4.613 -15.283 1.00 76.56 87 GLY A N 1
ATOM 731 C CA . GLY A 1 87 ? 17.290 5.588 -15.017 1.00 76.56 87 GLY A CA 1
ATOM 732 C C . GLY A 1 87 ? 15.920 5.169 -15.544 1.00 76.56 87 GLY A C 1
ATOM 733 O O . GLY A 1 87 ? 14.896 5.586 -14.995 1.00 76.56 87 GLY A O 1
ATOM 734 N N . ALA A 1 88 ? 15.917 4.318 -16.569 1.00 85.50 88 ALA A N 1
ATOM 735 C CA . ALA A 1 88 ? 14.749 3.824 -17.285 1.00 85.50 88 ALA A CA 1
ATOM 736 C C . ALA A 1 88 ? 14.683 2.286 -17.258 1.00 85.50 88 ALA A C 1
ATOM 738 O O . ALA A 1 88 ? 15.738 1.650 -17.165 1.00 85.50 88 ALA A O 1
ATOM 739 N N . PRO A 1 89 ? 13.491 1.681 -17.400 1.00 89.31 89 PRO A N 1
ATOM 740 C CA . PRO A 1 89 ? 13.360 0.232 -17.529 1.00 89.31 89 PRO A CA 1
ATOM 741 C C . PRO A 1 89 ? 14.066 -0.283 -18.788 1.00 89.31 89 PRO A C 1
ATOM 743 O O . PRO A 1 89 ? 14.235 0.440 -19.778 1.00 89.31 89 PRO A O 1
ATOM 746 N N . TRP A 1 90 ? 14.495 -1.544 -18.756 1.00 88.88 90 TRP A N 1
ATOM 747 C CA . TRP A 1 90 ? 15.088 -2.206 -19.920 1.00 88.88 90 TRP A CA 1
ATOM 748 C C . TRP A 1 90 ? 14.121 -2.305 -21.110 1.00 88.88 90 TRP A C 1
ATOM 750 O O . TRP A 1 90 ? 14.503 -2.056 -22.262 1.00 88.88 90 TRP A O 1
ATOM 760 N N . ASP A 1 91 ? 12.863 -2.618 -20.812 1.00 93.31 91 ASP A N 1
ATOM 761 C CA . ASP A 1 91 ? 11.761 -2.713 -21.762 1.00 93.31 91 ASP A CA 1
ATOM 762 C C . ASP A 1 91 ? 10.543 -1.978 -21.190 1.00 93.31 91 ASP A C 1
ATOM 764 O O . ASP A 1 91 ? 10.002 -2.374 -20.162 1.00 93.31 91 ASP A O 1
ATOM 768 N N . TYR A 1 92 ? 10.140 -0.878 -21.829 1.00 91.94 92 TYR A N 1
ATOM 769 C CA . TYR A 1 92 ? 9.025 -0.055 -21.355 1.00 91.94 92 TYR A CA 1
ATOM 770 C C . TYR A 1 92 ? 7.679 -0.766 -21.469 1.00 91.94 92 TYR A C 1
ATOM 772 O O . TYR A 1 92 ? 6.860 -0.638 -20.560 1.00 91.94 92 TYR A O 1
ATOM 780 N N . ASP A 1 93 ? 7.461 -1.500 -22.560 1.00 95.12 93 ASP A N 1
ATOM 781 C CA . ASP A 1 93 ? 6.175 -2.137 -22.828 1.00 95.12 93 ASP A CA 1
ATOM 782 C C . ASP A 1 93 ? 5.984 -3.304 -21.857 1.00 95.12 93 ASP A C 1
ATOM 784 O O . ASP A 1 93 ? 4.982 -3.369 -21.146 1.00 95.12 93 ASP A O 1
ATOM 788 N N . GLU A 1 94 ? 6.999 -4.166 -21.721 1.00 95.62 94 GLU A N 1
ATOM 789 C CA . GLU A 1 94 ? 6.926 -5.266 -20.758 1.00 95.62 94 GLU A CA 1
ATOM 790 C C . GLU A 1 94 ? 6.941 -4.764 -19.305 1.00 95.62 94 GLU A C 1
ATOM 792 O O . GLU A 1 94 ? 6.273 -5.340 -18.446 1.00 95.62 94 GLU A O 1
ATOM 797 N N . SER A 1 95 ? 7.642 -3.664 -19.006 1.00 94.44 95 SER A N 1
ATOM 798 C CA . SER A 1 95 ? 7.600 -3.065 -17.669 1.00 94.44 95 SER A CA 1
ATOM 799 C C . SER A 1 95 ? 6.207 -2.550 -17.303 1.00 94.44 95 SER A C 1
ATOM 801 O O . SER A 1 95 ? 5.815 -2.640 -16.134 1.00 94.44 95 SER A O 1
ATOM 803 N N . GLU A 1 96 ? 5.462 -1.996 -18.259 1.00 94.56 96 GLU A N 1
ATOM 804 C CA . GLU A 1 96 ? 4.080 -1.576 -18.026 1.00 94.56 96 GLU A CA 1
ATOM 805 C C . GLU A 1 96 ? 3.157 -2.795 -17.871 1.00 94.56 96 GLU A C 1
ATOM 807 O O . GLU A 1 96 ? 2.321 -2.813 -16.966 1.00 94.56 96 GLU A O 1
ATOM 812 N N . ASP A 1 97 ? 3.366 -3.859 -18.652 1.00 96.12 97 ASP A N 1
ATOM 813 C CA . ASP A 1 97 ? 2.635 -5.125 -18.502 1.00 96.12 97 ASP A CA 1
ATOM 814 C C . ASP A 1 97 ? 2.845 -5.756 -17.116 1.00 96.12 97 ASP A C 1
ATOM 816 O O . ASP A 1 97 ? 1.879 -6.190 -16.471 1.00 96.12 97 ASP A O 1
ATOM 820 N N . ILE A 1 98 ? 4.088 -5.762 -16.617 1.00 96.44 98 ILE A N 1
ATOM 821 C CA . ILE A 1 98 ? 4.425 -6.198 -15.255 1.00 96.44 98 ILE A CA 1
ATOM 822 C C . ILE A 1 98 ? 3.626 -5.375 -14.247 1.00 96.44 98 ILE A C 1
ATOM 824 O O . ILE A 1 98 ? 2.901 -5.934 -13.419 1.00 96.44 98 ILE A O 1
ATOM 828 N N . LYS A 1 99 ? 3.705 -4.043 -14.340 1.00 95.50 99 LYS A N 1
ATOM 829 C CA . LYS A 1 99 ? 3.014 -3.126 -13.429 1.00 95.50 99 LYS A CA 1
ATOM 830 C C . LYS A 1 99 ? 1.508 -3.376 -13.398 1.00 95.50 99 LYS A C 1
ATOM 832 O O . LYS A 1 99 ? 0.943 -3.527 -12.314 1.00 95.50 99 LYS A O 1
ATOM 837 N N . GLN A 1 100 ? 0.854 -3.451 -14.555 1.00 96.06 100 GLN A N 1
ATOM 838 C CA . GLN A 1 100 ? -0.591 -3.684 -14.629 1.00 96.06 100 GLN A CA 1
ATOM 839 C C . GLN A 1 100 ? -0.977 -5.058 -14.079 1.00 96.06 100 GLN A C 1
ATOM 841 O O . GLN A 1 100 ? -1.967 -5.182 -13.352 1.00 96.06 100 GLN A O 1
ATOM 846 N N . THR A 1 101 ? -0.176 -6.088 -14.361 1.00 97.00 101 THR A N 1
ATOM 847 C CA . THR A 1 101 ? -0.434 -7.438 -13.851 1.00 97.00 101 THR A CA 1
ATOM 848 C C . THR A 1 101 ? -0.299 -7.496 -12.329 1.00 97.00 101 THR A C 1
ATOM 850 O O . THR A 1 101 ? -1.162 -8.071 -11.663 1.00 97.00 101 THR A O 1
ATOM 853 N N . VAL A 1 102 ? 0.734 -6.867 -11.762 1.00 96.81 102 VAL A N 1
ATOM 854 C CA . VAL A 1 102 ? 0.961 -6.821 -10.310 1.00 96.81 102 VAL A CA 1
ATOM 855 C C . VAL A 1 102 ? -0.121 -6.009 -9.596 1.00 96.81 102 VAL A C 1
ATOM 857 O O . VAL A 1 102 ? -0.619 -6.441 -8.556 1.00 96.81 102 VAL A O 1
ATOM 860 N N . ILE A 1 103 ? -0.551 -4.878 -10.166 1.00 96.38 103 ILE A N 1
ATOM 861 C CA . ILE A 1 103 ? -1.673 -4.090 -9.631 1.00 96.38 103 ILE A CA 1
ATOM 862 C C . ILE A 1 103 ? -2.947 -4.934 -9.601 1.00 96.38 103 ILE A C 1
ATOM 864 O O . ILE A 1 103 ? -3.591 -5.026 -8.557 1.00 96.38 103 ILE A O 1
ATOM 868 N N . LYS A 1 104 ? -3.284 -5.599 -10.710 1.00 96.75 104 LYS A N 1
ATOM 869 C CA . LYS A 1 104 ? -4.470 -6.456 -10.782 1.00 96.75 104 LYS A CA 1
ATOM 870 C C . LYS A 1 104 ? -4.403 -7.603 -9.773 1.00 96.75 104 LYS A C 1
ATOM 872 O O . LYS A 1 104 ? -5.395 -7.895 -9.112 1.0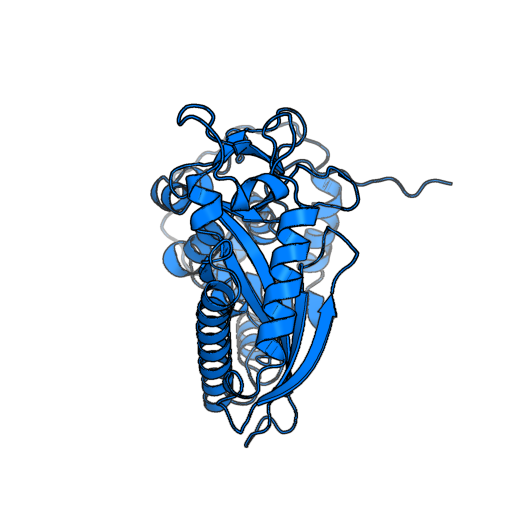0 96.75 104 LYS A O 1
ATOM 877 N N . PHE A 1 105 ? -3.241 -8.236 -9.623 1.00 96.75 105 PHE A N 1
ATOM 878 C CA . PHE A 1 105 ? -3.029 -9.259 -8.600 1.00 96.75 105 PHE A CA 1
ATOM 879 C C . PHE A 1 105 ? -3.292 -8.711 -7.188 1.00 96.75 105 PHE A C 1
ATOM 881 O O . PHE A 1 105 ? -4.010 -9.338 -6.411 1.00 96.75 105 PHE A O 1
ATOM 888 N N . ALA A 1 106 ? -2.775 -7.524 -6.860 1.00 96.81 106 ALA A N 1
ATOM 889 C CA . ALA A 1 106 ? -3.001 -6.896 -5.561 1.00 96.81 106 ALA A CA 1
ATOM 890 C C . ALA A 1 106 ? -4.479 -6.522 -5.326 1.00 96.81 106 ALA A C 1
ATOM 892 O O . ALA A 1 106 ? -4.969 -6.631 -4.200 1.00 96.81 106 ALA A O 1
ATOM 893 N N . GLU A 1 107 ? -5.211 -6.117 -6.369 1.00 97.31 107 GLU A N 1
ATOM 894 C CA . GLU A 1 107 ? -6.657 -5.857 -6.305 1.00 97.31 107 GLU A CA 1
ATOM 895 C C . GLU A 1 107 ? -7.450 -7.137 -6.023 1.00 97.31 107 GLU A C 1
ATOM 897 O O . GLU A 1 107 ? -8.327 -7.150 -5.157 1.00 97.31 107 GLU A O 1
ATOM 902 N N . GLU A 1 108 ? -7.116 -8.234 -6.704 1.00 96.69 108 GLU A N 1
ATOM 903 C CA . GLU A 1 108 ? -7.733 -9.540 -6.464 1.00 96.69 108 GLU A CA 1
ATOM 904 C C . GLU A 1 108 ? -7.421 -10.051 -5.052 1.00 96.69 108 GLU A C 1
ATOM 906 O O . GLU A 1 108 ? -8.319 -10.524 -4.354 1.00 96.69 108 GLU A O 1
ATOM 911 N N . LEU A 1 109 ? -6.175 -9.883 -4.597 1.00 96.94 109 LEU A N 1
ATOM 912 C CA . LEU A 1 109 ? -5.753 -10.209 -3.237 1.00 96.94 109 LEU A CA 1
ATOM 913 C C . LEU A 1 109 ? -6.545 -9.398 -2.200 1.00 96.94 109 LEU A C 1
ATOM 915 O O . LEU A 1 109 ? -7.005 -9.953 -1.205 1.00 96.94 109 LEU A O 1
ATOM 919 N N . CYS A 1 110 ? -6.754 -8.102 -2.441 1.00 97.69 110 CYS A N 1
ATOM 920 C CA . CYS A 1 110 ? -7.540 -7.221 -1.576 1.00 97.69 110 CYS A CA 1
ATOM 921 C C . CYS A 1 110 ? -8.989 -7.705 -1.411 1.00 97.69 110 CYS A C 1
ATOM 923 O O . CYS A 1 110 ? -9.501 -7.734 -0.289 1.00 97.69 110 CYS A O 1
ATOM 925 N N . ILE A 1 111 ? -9.631 -8.129 -2.504 1.00 97.50 111 ILE A N 1
ATOM 926 C CA . ILE A 1 111 ? -10.991 -8.685 -2.475 1.00 97.50 111 ILE A CA 1
ATOM 927 C C . ILE A 1 111 ? -11.007 -10.000 -1.691 1.00 97.50 111 ILE A C 1
ATOM 929 O O . ILE A 1 111 ? -11.784 -10.140 -0.746 1.00 97.50 111 ILE A O 1
ATOM 933 N N . ALA A 1 112 ? -10.113 -10.928 -2.031 1.00 98.06 112 ALA A N 1
ATOM 934 C CA . ALA A 1 112 ? -10.069 -12.257 -1.432 1.00 98.06 112 ALA A CA 1
ATOM 935 C C . ALA A 1 112 ? -9.754 -12.228 0.077 1.00 98.06 112 ALA A C 1
ATOM 937 O O . ALA A 1 112 ? -10.319 -13.015 0.831 1.00 98.06 112 ALA A O 1
ATOM 938 N N . ILE A 1 113 ? -8.936 -11.280 0.559 1.00 98.12 113 ILE A N 1
ATOM 939 C CA . ILE A 1 113 ? -8.723 -11.066 2.006 1.00 98.12 113 ILE A CA 1
ATOM 940 C C . ILE A 1 113 ? -10.044 -10.747 2.719 1.00 98.12 113 ILE A C 1
ATOM 942 O O . ILE A 1 113 ? -10.287 -11.251 3.814 1.00 98.12 113 ILE A O 1
ATOM 946 N N . GLY A 1 114 ? -10.895 -9.912 2.115 1.00 97.50 114 GLY A N 1
ATOM 947 C CA . GLY A 1 114 ? -12.199 -9.560 2.678 1.00 97.50 114 GLY A CA 1
ATOM 948 C C . GLY A 1 114 ? -13.228 -10.692 2.608 1.00 97.50 114 GLY A C 1
ATOM 949 O O . GLY A 1 114 ? -14.139 -10.727 3.433 1.00 97.50 114 GLY A O 1
ATOM 950 N N . GLU A 1 115 ? -13.096 -11.605 1.645 1.00 97.50 115 GLU A N 1
ATOM 951 C CA . GLU A 1 115 ? -13.912 -12.824 1.554 1.00 97.50 115 GLU A CA 1
ATOM 952 C C . GLU A 1 115 ? -13.489 -13.872 2.595 1.00 97.50 115 GLU A C 1
ATOM 954 O O . GLU A 1 115 ? -14.352 -14.496 3.211 1.00 97.50 115 GLU A O 1
ATOM 959 N N . GLU A 1 116 ? -12.182 -14.016 2.833 1.00 97.75 116 GLU A N 1
ATOM 960 C CA . GLU A 1 116 ? -11.608 -14.891 3.865 1.00 97.75 116 GLU A CA 1
ATOM 961 C C . GLU A 1 116 ? -11.925 -14.390 5.284 1.00 97.75 116 GLU A C 1
ATOM 963 O O . GLU A 1 116 ? -12.337 -15.158 6.154 1.00 97.75 116 GLU A O 1
ATOM 968 N N . ASP A 1 117 ? -11.767 -13.088 5.536 1.00 97.81 117 ASP A N 1
ATOM 969 C CA . ASP A 1 117 ? -12.112 -12.463 6.811 1.00 97.81 117 ASP A CA 1
ATOM 970 C C . ASP A 1 117 ? -12.834 -11.133 6.583 1.00 97.81 117 ASP A C 1
ATOM 972 O O . ASP A 1 117 ? -12.224 -10.082 6.368 1.00 97.81 117 ASP A O 1
ATOM 976 N N . ALA A 1 118 ? -14.162 -11.160 6.726 1.00 97.25 118 ALA A N 1
ATOM 977 C CA . ALA A 1 118 ? -15.026 -9.994 6.541 1.00 97.25 118 ALA A CA 1
ATOM 978 C C . ALA A 1 118 ? -14.647 -8.788 7.420 1.00 97.25 118 ALA A C 1
ATOM 980 O O . ALA A 1 118 ? -14.994 -7.652 7.094 1.00 97.25 118 ALA A O 1
ATOM 981 N N . ARG A 1 119 ? -13.917 -8.999 8.525 1.00 97.06 119 ARG A N 1
ATOM 982 C CA . ARG A 1 119 ? -13.442 -7.918 9.404 1.00 97.06 119 ARG A CA 1
ATOM 983 C C . ARG A 1 119 ? -12.279 -7.137 8.808 1.00 97.06 119 ARG A C 1
ATOM 985 O O . ARG A 1 119 ? -12.030 -6.006 9.220 1.00 97.06 119 ARG A O 1
ATOM 992 N N . LEU A 1 120 ? -11.566 -7.757 7.873 1.00 97.75 120 LEU A N 1
ATOM 993 C CA . LEU A 1 120 ? -10.404 -7.225 7.170 1.00 97.75 120 LEU A CA 1
ATOM 994 C C . LEU A 1 120 ? -10.750 -6.746 5.761 1.00 97.75 120 LEU A C 1
ATOM 996 O O . LEU A 1 120 ? -9.846 -6.426 4.988 1.00 97.75 120 LEU A O 1
ATOM 1000 N N . LYS A 1 121 ? -12.045 -6.669 5.426 1.00 98.00 121 LYS A N 1
ATOM 1001 C CA . LYS A 1 121 ? -12.500 -6.039 4.191 1.00 98.00 121 LYS A CA 1
ATOM 1002 C C . LYS A 1 121 ? -11.856 -4.660 4.055 1.00 98.00 121 LYS A C 1
ATOM 1004 O O . LYS A 1 121 ? -11.876 -3.852 4.990 1.00 98.00 121 LYS A O 1
ATOM 1009 N N . CYS A 1 122 ? -11.247 -4.438 2.898 1.00 97.81 122 CYS A N 1
ATOM 1010 C CA . CYS A 1 122 ? -10.366 -3.311 2.685 1.00 97.81 122 CYS A CA 1
ATOM 1011 C C . CYS A 1 122 ? -10.453 -2.741 1.274 1.00 97.81 122 CYS A C 1
ATOM 1013 O O . CYS A 1 122 ? -10.947 -3.381 0.345 1.00 97.81 122 CYS A O 1
ATOM 1015 N N . THR A 1 123 ? -9.923 -1.528 1.139 1.00 97.56 123 THR A N 1
ATOM 1016 C CA . THR A 1 123 ? -9.637 -0.885 -0.139 1.00 97.56 123 THR A CA 1
ATOM 1017 C C . THR A 1 123 ? -8.135 -0.836 -0.394 1.00 97.56 123 THR A C 1
ATOM 1019 O O . THR A 1 123 ? -7.342 -0.552 0.507 1.00 97.56 123 THR A O 1
ATOM 1022 N N . LEU A 1 124 ? -7.735 -1.083 -1.641 1.00 97.31 124 LEU A N 1
ATOM 1023 C CA . LEU A 1 124 ? -6.336 -1.033 -2.051 1.00 97.31 124 LEU A CA 1
ATOM 1024 C C . LEU A 1 124 ? -5.897 0.404 -2.357 1.00 97.31 124 LEU A C 1
ATOM 1026 O O . LEU A 1 124 ? -6.598 1.174 -3.021 1.00 97.31 124 LEU A O 1
ATOM 1030 N N . ARG A 1 125 ? -4.697 0.757 -1.904 1.00 95.50 125 ARG A N 1
ATOM 1031 C CA . ARG A 1 125 ? -3.986 1.980 -2.271 1.00 95.50 125 ARG A CA 1
ATOM 1032 C C . ARG A 1 125 ? -2.589 1.628 -2.747 1.00 95.50 125 ARG A C 1
ATOM 1034 O O . ARG A 1 125 ? -1.911 0.808 -2.142 1.00 95.50 125 ARG A O 1
ATOM 1041 N N . ARG A 1 126 ? -2.167 2.275 -3.826 1.00 93.50 126 ARG A N 1
ATOM 1042 C CA . ARG A 1 126 ? -0.802 2.184 -4.348 1.00 93.50 126 ARG A CA 1
ATOM 1043 C C . ARG A 1 126 ? 0.036 3.271 -3.682 1.00 93.50 126 ARG A C 1
ATOM 1045 O O . ARG A 1 126 ? -0.486 4.357 -3.419 1.00 93.50 126 ARG A O 1
ATOM 1052 N N . SER A 1 127 ? 1.287 2.966 -3.380 1.00 89.69 127 SER A N 1
ATOM 1053 C CA . SER A 1 127 ? 2.223 3.886 -2.737 1.00 89.69 127 SER A CA 1
ATOM 1054 C C . SER A 1 127 ? 3.631 3.686 -3.298 1.00 89.69 127 SER A C 1
ATOM 1056 O O . SER A 1 127 ? 3.840 2.837 -4.167 1.00 89.69 127 SER A O 1
ATOM 1058 N N . GLY A 1 128 ? 4.576 4.485 -2.807 1.00 85.81 128 GLY A N 1
ATOM 1059 C CA . GLY A 1 128 ? 5.993 4.326 -3.098 1.00 85.81 128 GLY A CA 1
ATOM 1060 C C . GLY A 1 128 ? 6.355 4.715 -4.524 1.00 85.81 128 GLY A C 1
ATOM 1061 O O . GLY A 1 128 ? 5.545 5.255 -5.285 1.00 85.81 128 GLY A O 1
ATOM 1062 N N . SER A 1 129 ? 7.599 4.429 -4.896 1.00 82.62 129 SER A N 1
ATOM 1063 C CA . SER A 1 129 ? 8.216 5.037 -6.078 1.00 82.62 129 SER A CA 1
ATOM 1064 C C . SER A 1 129 ? 7.533 4.676 -7.405 1.00 82.62 129 SER A C 1
ATOM 1066 O O . SER A 1 129 ? 7.462 5.496 -8.328 1.00 82.62 129 SER A O 1
ATOM 1068 N N . SER A 1 130 ? 6.966 3.468 -7.488 1.00 85.81 130 SER A N 1
ATOM 1069 C CA . SER A 1 130 ? 6.202 2.989 -8.648 1.00 85.81 130 SER A CA 1
ATOM 1070 C C . SER A 1 130 ? 4.891 3.759 -8.846 1.00 85.81 130 SER A C 1
ATOM 1072 O O . SER A 1 130 ? 4.513 4.077 -9.982 1.00 85.81 130 SER A O 1
ATOM 1074 N N . GLU A 1 131 ? 4.203 4.108 -7.750 1.00 89.81 131 GLU A N 1
ATOM 1075 C CA . GLU A 1 131 ? 3.021 4.961 -7.823 1.00 89.81 131 GLU A CA 1
ATOM 1076 C C . GLU A 1 131 ? 3.417 6.418 -8.019 1.00 89.81 131 GLU A C 1
ATOM 1078 O O . GLU A 1 131 ? 2.823 7.062 -8.867 1.00 89.81 131 GLU A O 1
ATOM 1083 N N . GLU A 1 132 ? 4.411 6.938 -7.304 1.00 86.31 132 GLU A N 1
ATOM 1084 C CA . GLU A 1 132 ? 4.855 8.339 -7.362 1.00 86.31 132 GLU A CA 1
ATOM 1085 C C . GLU A 1 132 ? 5.388 8.771 -8.738 1.00 86.31 132 GLU A C 1
ATOM 1087 O O . GLU A 1 132 ? 5.382 9.961 -9.047 1.00 86.31 132 GLU A O 1
ATOM 1092 N N . GLY A 1 133 ? 5.825 7.823 -9.574 1.00 84.88 133 GLY A N 1
ATOM 1093 C CA . GLY A 1 133 ? 6.525 8.113 -10.831 1.00 84.88 133 GLY A CA 1
ATOM 1094 C C . GLY A 1 133 ? 8.012 8.419 -10.626 1.00 84.88 133 GLY A C 1
ATOM 1095 O O . GLY A 1 133 ? 8.655 9.008 -11.492 1.00 84.88 133 GLY A O 1
ATOM 1096 N N . THR A 1 134 ? 8.553 8.029 -9.472 1.00 83.44 134 THR A N 1
ATOM 1097 C CA . THR A 1 134 ? 9.947 8.243 -9.063 1.00 83.44 134 THR A CA 1
ATOM 1098 C C . THR A 1 134 ? 10.791 6.976 -9.186 1.00 83.44 134 THR A C 1
ATOM 1100 O O . THR A 1 134 ? 11.995 7.024 -8.939 1.00 83.44 134 THR A O 1
ATOM 1103 N N . LYS A 1 135 ? 10.192 5.843 -9.586 1.00 86.38 135 LYS A N 1
ATOM 1104 C CA . LYS A 1 135 ? 10.911 4.587 -9.818 1.00 86.38 135 LYS A CA 1
ATOM 1105 C C . LYS A 1 135 ? 11.990 4.778 -10.888 1.00 86.38 135 LYS A C 1
ATOM 1107 O O . LYS A 1 135 ? 11.792 5.462 -11.896 1.00 86.38 135 LYS A O 1
ATOM 1112 N N . VAL A 1 136 ? 13.139 4.169 -10.634 1.00 84.19 136 VAL A N 1
ATOM 1113 C CA . VAL A 1 136 ? 14.290 4.126 -11.537 1.00 84.19 136 VAL A CA 1
ATOM 1114 C C . VAL A 1 136 ? 14.658 2.669 -11.777 1.00 84.19 136 VAL A C 1
ATOM 1116 O O . VAL A 1 136 ? 14.471 1.832 -10.889 1.00 84.19 136 VAL A O 1
ATOM 1119 N N . GLY A 1 137 ? 15.142 2.379 -12.980 1.00 86.56 137 GLY A N 1
ATOM 1120 C CA . GLY A 1 137 ? 15.456 1.024 -13.414 1.00 86.56 137 GLY A CA 1
ATOM 1121 C C . GLY A 1 137 ? 14.208 0.170 -13.633 1.00 86.56 137 GLY A C 1
ATOM 1122 O O . GLY A 1 137 ? 13.182 0.653 -14.115 1.00 86.56 137 GLY A O 1
ATOM 1123 N N . ASP A 1 138 ? 14.334 -1.112 -13.308 1.00 89.81 138 ASP A N 1
ATOM 1124 C CA . ASP A 1 138 ? 13.359 -2.154 -13.620 1.00 89.81 138 ASP A CA 1
ATOM 1125 C C . ASP A 1 138 ? 12.200 -2.234 -12.598 1.00 89.81 138 ASP A C 1
ATOM 1127 O O . ASP A 1 138 ? 12.324 -1.760 -11.459 1.00 89.81 138 ASP A O 1
ATOM 1131 N N . PRO A 1 139 ? 11.041 -2.810 -12.981 1.00 91.44 139 PRO A N 1
ATOM 1132 C CA . PRO A 1 139 ? 9.826 -2.863 -12.158 1.00 91.44 139 PRO A CA 1
ATOM 1133 C C . PRO A 1 139 ? 9.894 -3.959 -11.079 1.00 91.44 139 PRO A C 1
ATOM 1135 O O . PRO A 1 139 ? 9.057 -4.856 -11.018 1.00 91.44 139 PRO A O 1
ATOM 1138 N N . ASN A 1 140 ? 10.896 -3.881 -10.209 1.00 92.19 140 ASN A N 1
ATOM 1139 C CA . ASN A 1 140 ? 11.218 -4.918 -9.227 1.00 92.19 140 ASN A CA 1
ATOM 1140 C C . ASN A 1 140 ? 10.607 -4.698 -7.831 1.00 92.19 140 ASN A C 1
ATOM 1142 O O . ASN A 1 140 ? 10.861 -5.476 -6.912 1.00 92.19 140 ASN A O 1
ATOM 1146 N N . GLU A 1 141 ? 9.815 -3.642 -7.641 1.00 92.62 141 GLU A N 1
ATOM 1147 C CA . GLU A 1 141 ? 9.300 -3.251 -6.326 1.00 92.62 141 GLU A CA 1
ATOM 1148 C C . GLU A 1 141 ? 7.952 -2.531 -6.425 1.00 92.62 141 GLU A C 1
ATOM 1150 O O . GLU A 1 141 ? 7.790 -1.603 -7.227 1.00 92.62 141 GLU A O 1
ATOM 1155 N N . PHE A 1 142 ? 7.000 -2.944 -5.585 1.00 94.38 142 PHE A N 1
ATOM 1156 C CA . PHE A 1 142 ? 5.673 -2.342 -5.481 1.00 94.38 142 PHE A CA 1
ATOM 1157 C C . PHE A 1 142 ? 5.199 -2.263 -4.027 1.00 94.38 142 PHE A C 1
ATOM 1159 O O . PHE A 1 142 ? 5.201 -3.263 -3.310 1.00 94.38 142 PHE A O 1
ATOM 1166 N N . ASP A 1 143 ? 4.691 -1.098 -3.628 1.00 92.75 143 ASP A N 1
ATOM 1167 C CA . ASP A 1 143 ? 4.125 -0.873 -2.299 1.00 92.75 143 ASP A CA 1
ATOM 1168 C C . ASP A 1 143 ? 2.598 -0.781 -2.356 1.00 92.75 143 ASP A C 1
ATOM 1170 O O . ASP A 1 143 ? 2.022 0.116 -2.989 1.00 92.75 143 ASP A O 1
ATOM 1174 N N . PHE A 1 144 ? 1.924 -1.673 -1.630 1.00 95.56 144 PHE A N 1
ATOM 1175 C CA . PHE A 1 144 ? 0.473 -1.669 -1.507 1.00 95.56 144 PHE A CA 1
ATOM 1176 C C . PHE A 1 144 ? 0.021 -1.475 -0.065 1.00 95.56 144 PHE A C 1
ATOM 1178 O O . PHE A 1 144 ? 0.431 -2.170 0.867 1.00 95.56 144 PHE A O 1
ATOM 1185 N N . ILE A 1 145 ? -0.909 -0.541 0.100 1.00 96.06 145 ILE A N 1
ATOM 1186 C CA . ILE A 1 145 ? -1.528 -0.213 1.374 1.00 96.06 145 ILE A CA 1
ATOM 1187 C C . ILE A 1 145 ? -2.975 -0.711 1.366 1.00 96.06 145 ILE A C 1
ATOM 1189 O O . ILE A 1 145 ? -3.795 -0.273 0.558 1.00 96.06 145 ILE A O 1
ATOM 1193 N N . PHE A 1 146 ? -3.298 -1.612 2.290 1.00 97.69 146 PHE A N 1
ATOM 1194 C CA . PHE A 1 146 ? -4.615 -2.228 2.448 1.00 97.69 146 PHE A CA 1
ATOM 1195 C C . PHE A 1 146 ? -5.384 -1.476 3.537 1.00 97.69 146 PHE A C 1
ATOM 1197 O O . PHE A 1 146 ? -5.152 -1.663 4.733 1.00 97.69 146 PHE A O 1
ATOM 1204 N N . CYS A 1 147 ? -6.280 -0.580 3.129 1.00 97.75 147 CYS A N 1
ATOM 1205 C CA . CYS A 1 147 ? -7.040 0.268 4.043 1.00 97.75 147 CYS A CA 1
ATOM 1206 C C . CYS A 1 147 ? -8.221 -0.516 4.628 1.00 97.75 147 CYS A C 1
ATOM 1208 O O . CYS A 1 147 ? -9.165 -0.817 3.908 1.00 97.75 147 CYS A O 1
ATOM 1210 N N . LEU A 1 148 ? -8.166 -0.864 5.916 1.00 97.81 148 LEU A N 1
ATOM 1211 C CA . LEU A 1 148 ? -9.140 -1.734 6.586 1.00 97.81 148 LEU A CA 1
ATOM 1212 C C . LEU A 1 148 ? -10.439 -0.968 6.897 1.00 97.81 148 LEU A C 1
ATOM 1214 O O . LEU A 1 148 ? -10.572 -0.330 7.947 1.00 97.81 148 LEU A O 1
ATOM 1218 N N . ASP A 1 149 ? -11.404 -1.031 5.979 1.00 96.12 149 ASP A N 1
ATOM 1219 C CA . ASP A 1 149 ? -12.588 -0.165 5.974 1.00 96.12 149 ASP A CA 1
ATOM 1220 C C . ASP A 1 149 ? -13.524 -0.435 7.159 1.00 96.12 149 ASP A C 1
ATOM 1222 O O . ASP A 1 149 ? -14.092 0.496 7.732 1.00 96.12 149 ASP A O 1
ATOM 1226 N N . GLU A 1 150 ? -13.697 -1.699 7.556 1.00 94.81 150 GLU A N 1
ATOM 1227 C CA . GLU A 1 150 ? -14.598 -2.039 8.666 1.00 94.81 150 GLU A CA 1
ATOM 1228 C C . GLU A 1 150 ? -14.018 -1.617 10.018 1.00 94.81 150 GLU A C 1
ATOM 1230 O O . GLU A 1 150 ? -14.729 -1.046 10.844 1.00 94.81 150 GLU A O 1
ATOM 1235 N N . ILE A 1 151 ? -12.708 -1.792 10.223 1.00 94.00 151 ILE A N 1
ATOM 1236 C CA . ILE A 1 151 ? -12.026 -1.300 11.428 1.00 94.00 151 ILE A CA 1
ATOM 1237 C C . ILE A 1 151 ? -12.060 0.233 11.461 1.00 94.00 151 ILE A C 1
ATOM 1239 O O . ILE A 1 151 ? -12.332 0.821 12.507 1.00 94.00 151 ILE A O 1
ATOM 1243 N N . GLN A 1 152 ? -11.864 0.902 10.320 1.00 93.56 152 GLN A N 1
ATOM 1244 C CA . GLN A 1 152 ? -11.897 2.364 10.229 1.00 93.56 152 GLN A CA 1
ATOM 1245 C C . GLN A 1 152 ? -13.206 2.966 10.761 1.00 93.56 152 GLN A C 1
ATOM 1247 O O . GLN A 1 152 ? -13.165 4.009 11.422 1.00 93.56 152 GLN A O 1
ATOM 1252 N N . LYS A 1 153 ? -14.353 2.327 10.488 1.00 91.69 153 LYS A N 1
ATOM 1253 C CA . LYS A 1 153 ? -15.684 2.774 10.949 1.00 91.69 153 LYS A CA 1
ATOM 1254 C C . LYS A 1 153 ? -15.837 2.696 12.469 1.00 91.69 153 LYS A C 1
ATOM 1256 O O . LYS A 1 153 ? -16.603 3.458 13.058 1.00 91.69 153 LYS A O 1
ATOM 1261 N N . LEU A 1 154 ? -15.103 1.786 13.102 1.00 91.06 154 LEU A N 1
ATOM 1262 C CA . LEU A 1 154 ? -15.173 1.532 14.537 1.00 91.06 154 LEU A CA 1
ATOM 1263 C C . LEU A 1 154 ? -14.228 2.422 15.348 1.00 91.06 154 LEU A C 1
ATOM 1265 O O . LEU A 1 154 ? -14.327 2.408 16.571 1.00 91.06 154 LEU A O 1
ATOM 1269 N N . CYS A 1 155 ? -13.350 3.198 14.704 1.00 91.19 155 CYS A N 1
ATOM 1270 C CA . CYS A 1 155 ? -12.269 3.907 15.387 1.00 91.19 155 CYS A CA 1
ATOM 1271 C C . CYS A 1 155 ? -12.272 5.428 15.181 1.00 91.19 155 CYS A C 1
ATOM 1273 O O . CYS A 1 155 ? -12.474 5.935 14.070 1.00 91.19 155 CYS A O 1
ATOM 1275 N N . SER A 1 156 ? -11.886 6.149 16.231 1.00 90.88 156 SER A N 1
ATOM 1276 C CA . SER A 1 156 ? -11.459 7.551 16.209 1.00 90.88 156 SER A CA 1
ATOM 1277 C C . SER A 1 156 ? -9.950 7.647 16.429 1.00 90.88 156 SER A C 1
ATOM 1279 O O . SER A 1 156 ? -9.333 6.761 17.023 1.00 90.88 156 SER A O 1
ATOM 1281 N N . VAL A 1 157 ? -9.352 8.715 15.901 1.00 91.31 157 VAL A N 1
ATOM 1282 C CA . VAL A 1 157 ? -7.915 8.985 16.032 1.00 91.31 157 VAL A CA 1
ATOM 1283 C C . VAL A 1 157 ? -7.680 9.815 17.284 1.00 91.31 157 VAL A C 1
ATOM 1285 O O . VAL A 1 157 ? -8.422 10.761 17.546 1.00 91.31 157 VAL A O 1
ATOM 1288 N N . LYS A 1 158 ? -6.640 9.473 18.038 1.00 89.44 158 LYS A N 1
ATOM 1289 C CA . LYS A 1 158 ? -6.156 10.249 19.174 1.00 89.44 158 LYS A CA 1
ATOM 1290 C C . LYS A 1 158 ? -4.693 10.610 18.949 1.00 89.44 158 LYS A C 1
ATOM 1292 O O . LYS A 1 158 ? -3.830 9.733 18.913 1.00 89.44 158 LYS A O 1
ATOM 1297 N N . ASP A 1 159 ? -4.440 11.908 18.837 1.00 86.06 159 ASP A N 1
ATOM 1298 C CA . ASP A 1 159 ? -3.096 12.461 18.705 1.00 86.06 159 ASP A CA 1
ATOM 1299 C C . ASP A 1 159 ? -2.273 12.216 19.974 1.00 86.06 159 ASP A C 1
ATOM 1301 O O . ASP A 1 159 ? -2.761 12.353 21.105 1.00 86.06 159 ASP A O 1
ATOM 1305 N N . LEU A 1 160 ? -0.992 11.915 19.781 1.00 82.50 160 LEU A N 1
ATOM 1306 C CA . LEU A 1 160 ? -0.022 11.791 20.858 1.00 82.50 160 LEU A CA 1
ATOM 1307 C C . LEU A 1 160 ? 0.750 13.100 21.020 1.00 82.50 160 LEU A C 1
ATOM 1309 O O . LEU A 1 160 ? 1.274 13.674 20.067 1.00 82.50 160 LEU A O 1
ATOM 1313 N N . LYS A 1 161 ? 0.822 13.597 22.261 1.00 76.25 161 LYS A N 1
ATOM 1314 C CA . LYS A 1 161 ? 1.450 14.897 22.553 1.00 76.25 161 LYS A CA 1
ATOM 1315 C C . LYS A 1 161 ? 2.969 14.882 22.370 1.00 76.25 161 LYS A C 1
ATOM 1317 O O . LYS A 1 161 ? 3.529 15.883 21.935 1.00 76.25 161 LYS A O 1
ATOM 1322 N N . MET A 1 162 ? 3.621 13.784 22.753 1.00 72.19 162 MET A N 1
ATOM 1323 C CA . MET A 1 162 ? 5.085 13.668 22.733 1.00 72.19 162 MET A CA 1
ATOM 1324 C C . MET A 1 162 ? 5.604 12.973 21.470 1.00 72.19 162 MET A C 1
ATOM 1326 O O . MET A 1 162 ? 6.676 13.315 20.985 1.00 72.19 162 MET A O 1
ATOM 1330 N N . GLU A 1 163 ? 4.826 12.052 20.905 1.00 76.62 163 GLU A N 1
ATOM 1331 C CA . GLU A 1 163 ? 5.227 11.197 19.785 1.00 76.62 163 GLU A CA 1
ATOM 1332 C C . GLU A 1 163 ? 4.482 11.607 18.516 1.00 76.62 163 GLU A C 1
ATOM 1334 O O . GLU A 1 163 ? 3.504 10.993 18.107 1.00 76.62 163 GLU A O 1
ATOM 1339 N N . LYS A 1 164 ? 4.921 12.713 17.914 1.00 77.06 164 LYS A N 1
ATOM 1340 C CA . LYS A 1 164 ? 4.163 13.414 16.866 1.00 77.06 164 LYS A CA 1
ATOM 1341 C C . LYS A 1 164 ? 3.988 12.617 15.562 1.00 77.06 164 LYS A C 1
ATOM 1343 O O . LYS A 1 164 ? 3.111 12.951 14.775 1.00 77.06 164 LYS A O 1
ATOM 1348 N N . GLU A 1 165 ? 4.819 11.603 15.335 1.00 78.19 165 GLU A N 1
ATOM 1349 C CA . GLU A 1 165 ? 4.775 10.688 14.180 1.00 78.19 165 GLU A CA 1
ATOM 1350 C C . GLU A 1 165 ? 3.758 9.548 14.359 1.00 78.19 165 GLU A C 1
ATOM 1352 O O . GLU A 1 165 ? 3.510 8.778 13.428 1.00 78.19 165 GLU A O 1
ATOM 1357 N N . PHE A 1 166 ? 3.174 9.429 15.555 1.00 86.06 166 PHE A N 1
ATOM 1358 C CA . PHE A 1 166 ? 2.314 8.323 15.943 1.00 86.06 166 PHE A CA 1
ATOM 1359 C C . PHE A 1 166 ? 0.952 8.804 16.434 1.00 86.06 166 PHE A C 1
ATOM 1361 O O . PHE A 1 166 ? 0.779 9.918 16.934 1.00 86.06 166 PHE A O 1
ATOM 1368 N N . VAL A 1 167 ? -0.026 7.913 16.324 1.00 90.12 167 VAL A N 1
ATOM 1369 C CA . VAL A 1 167 ? -1.368 8.097 16.880 1.00 90.12 167 VAL A CA 1
ATOM 1370 C C . VAL A 1 167 ? -1.870 6.815 17.518 1.00 90.12 167 VAL A C 1
ATOM 1372 O O . VAL A 1 167 ? -1.418 5.718 17.194 1.00 90.12 167 VAL A O 1
ATOM 1375 N N . GLU A 1 168 ? -2.878 6.952 18.369 1.00 92.19 168 GLU A N 1
ATOM 1376 C CA . GLU A 1 168 ? -3.664 5.826 18.859 1.00 92.19 168 GLU A CA 1
ATOM 1377 C C . GLU A 1 168 ? -5.028 5.780 18.169 1.00 92.19 168 GLU A C 1
ATOM 1379 O O . GLU A 1 168 ? -5.634 6.811 17.858 1.00 92.19 168 GLU A O 1
ATOM 1384 N N . LEU A 1 169 ? -5.548 4.569 17.981 1.00 92.12 169 LEU A N 1
ATOM 1385 C CA . LEU A 1 169 ? -6.935 4.355 17.580 1.00 92.12 169 LEU A CA 1
ATOM 1386 C C . LEU A 1 169 ? -7.763 3.949 18.794 1.00 92.12 169 LEU A C 1
ATOM 1388 O O . LEU A 1 169 ? -7.489 2.925 19.418 1.00 92.12 169 LEU A O 1
ATOM 1392 N N . ASN A 1 170 ? -8.797 4.732 19.091 1.00 91.00 170 ASN A N 1
ATOM 1393 C CA . ASN A 1 170 ? -9.786 4.403 20.111 1.00 91.00 170 ASN A CA 1
ATOM 1394 C C . ASN A 1 170 ? -11.056 3.894 19.452 1.00 91.00 170 ASN A C 1
ATOM 1396 O O . ASN A 1 170 ? -11.537 4.487 18.486 1.00 91.00 170 ASN A O 1
ATOM 1400 N N . ALA A 1 171 ? -11.644 2.850 20.019 1.00 88.38 171 ALA A N 1
ATOM 1401 C CA . ALA A 1 171 ? -12.991 2.451 19.668 1.00 88.38 171 ALA A CA 1
ATOM 1402 C C . ALA A 1 171 ? -13.971 3.618 19.875 1.00 88.38 171 ALA A C 1
ATOM 1404 O O . ALA A 1 171 ? -13.933 4.324 20.886 1.00 88.38 171 ALA A O 1
ATOM 1405 N N . ASN A 1 172 ? -14.872 3.814 18.917 1.00 80.62 172 ASN A N 1
ATOM 1406 C CA . ASN A 1 172 ? -15.931 4.814 18.977 1.00 80.62 172 ASN A CA 1
ATOM 1407 C C . ASN A 1 172 ? -16.977 4.397 20.021 1.00 80.62 172 ASN A C 1
ATOM 1409 O O . ASN A 1 172 ? -18.007 3.815 19.698 1.00 80.62 172 ASN A O 1
ATOM 1413 N N . MET A 1 173 ? -16.713 4.722 21.288 1.00 64.44 173 MET A N 1
ATOM 1414 C CA . MET A 1 173 ? -17.570 4.402 22.442 1.00 64.44 173 MET A CA 1
ATOM 1415 C C . MET A 1 173 ? -18.924 5.137 22.427 1.00 64.44 173 MET A C 1
ATOM 1417 O O . MET A 1 173 ? -19.793 4.859 23.250 1.00 64.44 173 MET A O 1
ATOM 1421 N N . THR A 1 174 ? -19.122 6.076 21.496 1.00 58.31 174 THR A N 1
ATOM 1422 C CA . THR A 1 174 ? -20.389 6.790 21.280 1.00 58.31 174 THR A CA 1
ATOM 1423 C C . THR A 1 174 ? -21.490 5.888 20.718 1.00 58.31 174 THR A C 1
ATOM 1425 O O . THR A 1 174 ? -22.663 6.137 20.991 1.00 58.31 174 THR A O 1
ATOM 1428 N N . ASN A 1 175 ? -21.130 4.806 20.019 1.00 50.34 175 ASN A N 1
ATOM 1429 C CA . ASN A 1 175 ? -22.049 3.738 19.636 1.00 50.34 175 ASN A CA 1
ATOM 1430 C C . ASN A 1 175 ? -21.779 2.522 20.522 1.00 50.34 175 ASN A C 1
ATOM 1432 O O . ASN A 1 175 ? -20.749 1.870 20.395 1.00 50.34 175 ASN A O 1
ATOM 1436 N N . LYS A 1 176 ? -22.708 2.262 21.445 1.00 53.91 176 LYS A N 1
ATOM 1437 C CA . LYS A 1 176 ? -22.696 1.152 22.407 1.00 53.91 176 LYS A CA 1
ATOM 1438 C C . LYS A 1 176 ? -22.110 -0.140 21.805 1.00 53.91 176 LYS A C 1
ATOM 1440 O O . LYS A 1 176 ? -22.662 -0.669 20.848 1.00 53.91 176 LYS A O 1
ATOM 1445 N N . ASP A 1 177 ? -21.041 -0.615 22.445 1.00 74.88 177 ASP A N 1
ATOM 1446 C CA . ASP A 1 177 ? -20.287 -1.860 22.252 1.00 74.88 177 ASP A CA 1
ATOM 1447 C C . ASP A 1 177 ? -19.693 -2.149 20.859 1.00 74.88 177 ASP A C 1
ATOM 1449 O O . ASP A 1 177 ? -20.378 -2.339 19.857 1.00 74.88 177 ASP A O 1
ATOM 1453 N N . ILE A 1 178 ? -18.367 -2.328 20.839 1.00 82.56 178 ILE A N 1
ATOM 1454 C CA . ILE A 1 178 ? -17.631 -2.946 19.728 1.00 82.56 178 ILE A CA 1
ATOM 1455 C C . ILE A 1 178 ? -18.275 -4.310 19.420 1.00 82.56 178 ILE A C 1
ATOM 1457 O O . ILE A 1 178 ? -18.400 -5.132 20.343 1.00 82.56 178 ILE A O 1
ATOM 1461 N N . PRO A 1 179 ? -18.645 -4.603 18.155 1.00 88.56 179 PRO A N 1
ATOM 1462 C CA . PRO A 1 179 ? -19.251 -5.883 17.810 1.00 88.56 179 PRO A CA 1
ATOM 1463 C C . PRO A 1 179 ? -18.384 -7.056 18.278 1.00 88.56 179 PRO A C 1
ATOM 1465 O O . PRO A 1 179 ? -17.157 -7.019 18.178 1.00 88.56 179 PRO A O 1
ATOM 1468 N N . GLN A 1 180 ? -19.014 -8.125 18.778 1.00 88.38 180 GLN A N 1
ATOM 1469 C CA . GLN A 1 180 ? -18.319 -9.230 19.457 1.00 88.38 180 GLN A CA 1
ATOM 1470 C C . GLN A 1 180 ? -17.146 -9.812 18.648 1.00 88.38 180 GLN A C 1
ATOM 1472 O O . GLN A 1 180 ? -16.107 -10.1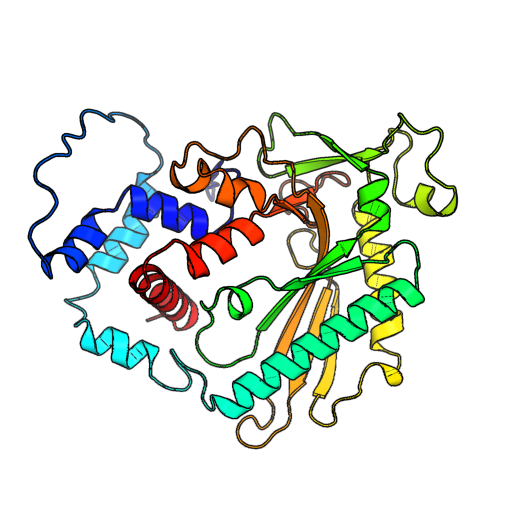34 19.219 1.00 88.38 180 GLN A O 1
ATOM 1477 N N . HIS A 1 181 ? -17.287 -9.911 17.326 1.00 90.94 181 HIS A N 1
ATOM 1478 C CA . HIS A 1 181 ? -16.272 -10.464 16.425 1.00 90.94 181 HIS A CA 1
ATOM 1479 C C . HIS A 1 181 ? -15.082 -9.514 16.159 1.00 90.94 181 HIS A C 1
ATOM 1481 O O . HIS A 1 181 ? -14.032 -9.975 15.710 1.00 90.94 181 HIS A O 1
ATOM 1487 N N . PHE A 1 182 ? -15.206 -8.223 16.492 1.00 93.38 182 PHE A N 1
ATOM 1488 C CA . PHE A 1 182 ? -14.123 -7.229 16.459 1.00 93.38 182 PHE A CA 1
ATOM 1489 C C . PHE A 1 182 ? -13.425 -7.044 17.812 1.00 93.38 182 PHE A C 1
ATOM 1491 O O . PHE A 1 182 ? -12.326 -6.500 17.845 1.00 93.38 182 PHE A O 1
ATOM 1498 N N . LYS A 1 183 ? -14.002 -7.522 18.926 1.00 91.31 183 LYS A N 1
ATOM 1499 C CA . LYS A 1 183 ? -13.443 -7.312 20.278 1.00 91.31 183 LYS A CA 1
ATOM 1500 C C . LYS A 1 183 ? -11.991 -7.764 20.429 1.00 91.31 183 LYS A C 1
ATOM 1502 O O . LYS A 1 183 ? -11.268 -7.192 21.231 1.00 91.31 183 LYS A O 1
ATOM 1507 N N . MET A 1 184 ? -11.541 -8.754 19.655 1.00 93.25 184 MET A N 1
ATOM 1508 C CA . MET A 1 184 ? -10.144 -9.196 19.705 1.00 93.25 184 MET A CA 1
ATOM 1509 C C . MET A 1 184 ? -9.143 -8.124 19.259 1.00 93.25 184 MET A C 1
ATOM 1511 O O . MET A 1 184 ? -7.997 -8.191 19.684 1.00 93.25 184 MET A O 1
ATOM 1515 N N . PHE A 1 185 ? -9.558 -7.140 18.456 1.00 94.69 185 PHE A N 1
ATOM 1516 C CA . PHE A 1 185 ? -8.694 -6.056 17.981 1.00 94.69 185 PHE A CA 1
ATOM 1517 C C . PHE A 1 185 ? -8.595 -4.886 18.956 1.00 94.69 185 PHE A C 1
ATOM 1519 O O . PHE A 1 185 ? -7.821 -3.973 18.703 1.00 94.69 185 PHE A O 1
ATOM 1526 N N . PHE A 1 186 ? -9.328 -4.903 20.072 1.00 92.69 186 PHE A N 1
ATOM 1527 C CA . PHE A 1 186 ? -9.351 -3.797 21.025 1.00 92.69 186 PHE A CA 1
ATOM 1528 C C . PHE A 1 186 ? -9.048 -4.272 22.447 1.00 92.69 186 PHE A C 1
ATOM 1530 O O . PHE A 1 186 ? -9.438 -5.366 22.861 1.00 92.69 186 PHE A O 1
ATOM 1537 N N . GLY A 1 187 ? -8.309 -3.455 23.191 1.00 89.38 187 GLY A N 1
ATOM 1538 C CA . GLY A 1 187 ? -8.069 -3.625 24.616 1.00 89.38 187 GLY A CA 1
ATOM 1539 C C . GLY A 1 187 ? -9.310 -3.302 25.449 1.00 89.38 187 GLY A C 1
ATOM 1540 O O . GLY A 1 187 ? -10.315 -2.788 24.955 1.00 89.38 187 GLY A O 1
ATOM 1541 N N . LYS A 1 188 ? -9.243 -3.593 26.754 1.00 86.19 188 LYS A N 1
ATOM 1542 C CA . LYS A 1 188 ? -10.317 -3.244 27.708 1.00 86.19 188 LYS A CA 1
ATOM 1543 C C . LYS A 1 188 ? -10.495 -1.730 27.869 1.00 86.19 188 LYS A C 1
ATOM 1545 O O . LYS A 1 188 ? -11.564 -1.280 28.257 1.00 86.19 188 LYS A O 1
ATOM 1550 N N . ASP A 1 189 ? -9.439 -0.980 27.590 1.00 86.75 189 ASP A N 1
ATOM 1551 C CA . ASP A 1 189 ? -9.382 0.481 27.528 1.00 86.75 189 ASP A CA 1
ATOM 1552 C C . ASP A 1 189 ? -9.958 1.056 26.223 1.00 86.75 189 ASP A C 1
ATOM 1554 O O . ASP A 1 189 ? -10.080 2.271 26.093 1.00 86.75 189 ASP A O 1
ATOM 1558 N N . GLY A 1 190 ? -10.339 0.198 25.270 1.00 89.19 190 GLY A N 1
ATOM 1559 C CA . GLY A 1 190 ? -10.844 0.597 23.961 1.00 89.19 190 GLY A CA 1
ATOM 1560 C C . GLY A 1 190 ? -9.751 0.934 22.946 1.00 89.19 190 GLY A C 1
ATOM 1561 O O . GLY A 1 190 ? -10.090 1.321 21.828 1.00 89.19 190 GLY A O 1
ATOM 1562 N N . LEU A 1 191 ? -8.466 0.770 23.284 1.00 91.75 191 LEU A N 1
ATOM 1563 C CA . LEU A 1 191 ? -7.359 1.018 22.359 1.00 91.75 191 LEU A CA 1
ATOM 1564 C C . LEU A 1 191 ? -7.196 -0.135 21.367 1.00 91.75 191 LEU A C 1
ATOM 1566 O O . LEU A 1 191 ? -7.300 -1.307 21.729 1.00 91.75 191 LEU A O 1
ATOM 1570 N N . CYS A 1 192 ? -6.927 0.185 20.104 1.00 93.06 192 CYS A N 1
ATOM 1571 C CA . CYS A 1 192 ? -6.647 -0.816 19.080 1.00 93.06 192 CYS A CA 1
ATOM 1572 C C . CYS A 1 192 ? -5.321 -1.537 19.371 1.00 93.06 192 CYS A C 1
ATOM 1574 O O . CYS A 1 192 ? -4.292 -0.896 19.571 1.00 93.06 192 CYS A O 1
ATOM 1576 N N . LYS A 1 193 ? -5.339 -2.872 19.334 1.00 91.31 193 LYS A N 1
ATOM 1577 C CA . LYS A 1 193 ? -4.163 -3.735 19.482 1.00 91.31 193 LYS A CA 1
ATOM 1578 C C . LYS A 1 193 ? -3.538 -3.998 18.115 1.00 91.31 193 LYS A C 1
ATOM 1580 O O . LYS A 1 193 ? -4.109 -4.721 17.296 1.00 91.31 193 LYS A O 1
ATOM 1585 N N . ILE A 1 194 ? -2.363 -3.427 17.869 1.00 89.88 194 ILE A N 1
ATOM 1586 C CA . ILE A 1 194 ? -1.685 -3.499 16.568 1.00 89.88 194 ILE A CA 1
ATOM 1587 C C . ILE A 1 194 ? -1.306 -4.934 16.214 1.00 89.88 194 ILE A C 1
ATOM 1589 O O . ILE A 1 194 ? -1.583 -5.375 15.098 1.00 89.88 194 ILE A O 1
ATOM 1593 N N . SER A 1 195 ? -0.723 -5.680 17.154 1.00 88.19 195 SER A N 1
ATOM 1594 C CA . SER A 1 195 ? -0.342 -7.083 16.946 1.00 88.19 195 SER A CA 1
ATOM 1595 C C . SER A 1 195 ? -1.509 -7.950 16.480 1.00 88.19 195 SER A C 1
ATOM 1597 O O . SER A 1 195 ? -1.350 -8.747 15.562 1.00 88.19 195 SER A O 1
ATOM 1599 N N . GLU A 1 196 ? -2.699 -7.770 17.047 1.00 92.00 196 GLU A N 1
ATOM 1600 C CA . GLU A 1 196 ? -3.880 -8.575 16.715 1.00 92.00 196 GLU A CA 1
ATOM 1601 C C . GLU A 1 196 ? -4.372 -8.319 15.294 1.00 92.00 196 GLU A C 1
ATOM 1603 O O . GLU A 1 196 ? -4.663 -9.264 14.558 1.00 92.00 196 GLU A O 1
ATOM 1608 N N . VAL A 1 197 ? -4.410 -7.048 14.883 1.00 93.75 197 VAL A N 1
ATOM 1609 C CA . VAL A 1 197 ? -4.765 -6.677 13.509 1.00 93.75 197 VAL A CA 1
ATOM 1610 C C . VAL A 1 197 ? -3.712 -7.201 12.534 1.00 93.75 197 VAL A C 1
ATOM 1612 O O . VAL A 1 197 ? -4.064 -7.842 11.545 1.00 93.75 197 VAL A O 1
ATOM 1615 N N . ARG A 1 198 ? -2.418 -7.019 12.834 1.00 91.56 198 ARG A N 1
ATOM 1616 C CA . ARG A 1 198 ? -1.317 -7.540 12.003 1.00 91.56 198 ARG A CA 1
ATOM 1617 C C . ARG A 1 198 ? -1.360 -9.058 11.878 1.00 91.56 198 ARG A C 1
ATOM 1619 O O . ARG A 1 198 ? -1.159 -9.578 10.784 1.00 91.56 198 ARG A O 1
ATOM 1626 N N . MET A 1 199 ? -1.628 -9.776 12.968 1.00 90.88 199 MET A N 1
ATOM 1627 C CA . MET A 1 199 ? -1.734 -11.235 12.971 1.00 90.88 199 MET A CA 1
ATOM 1628 C C . MET A 1 199 ? -2.940 -11.718 12.170 1.00 90.88 199 MET A C 1
ATOM 1630 O O . MET A 1 199 ? -2.810 -12.676 11.409 1.00 90.88 199 MET A O 1
ATOM 1634 N N . ALA A 1 200 ? -4.102 -11.077 12.324 1.00 95.12 200 ALA A N 1
ATOM 1635 C CA . ALA A 1 200 ? -5.286 -11.408 11.540 1.00 95.12 200 ALA A CA 1
ATOM 1636 C C . ALA A 1 200 ? -5.051 -11.153 10.047 1.00 95.12 200 ALA A C 1
ATOM 1638 O O . ALA A 1 200 ? -5.252 -12.066 9.249 1.00 95.12 200 ALA A O 1
ATOM 1639 N N . PHE A 1 201 ? -4.521 -9.980 9.690 1.00 95.81 201 PHE A N 1
ATOM 1640 C CA . PHE A 1 201 ? -4.153 -9.641 8.315 1.00 95.81 201 PHE A CA 1
ATOM 1641 C C . PHE A 1 201 ? -3.145 -10.629 7.731 1.00 95.81 201 PHE A C 1
ATOM 1643 O O . PHE A 1 201 ? -3.369 -11.194 6.664 1.00 95.81 201 PHE A O 1
ATOM 1650 N N . SER A 1 202 ? -2.080 -10.929 8.475 1.00 93.56 202 SER A N 1
ATOM 1651 C CA . SER A 1 202 ? -1.058 -11.874 8.028 1.00 93.56 202 SER A CA 1
ATOM 1652 C C . SER A 1 202 ? -1.613 -13.277 7.808 1.00 93.56 202 SER A C 1
ATOM 1654 O O . SER A 1 202 ? -1.174 -13.975 6.898 1.00 93.56 202 SER A O 1
ATOM 1656 N N . ARG A 1 203 ? -2.552 -13.712 8.657 1.00 94.69 203 ARG A N 1
ATOM 1657 C CA . ARG A 1 203 ? -3.211 -15.012 8.523 1.00 94.69 203 ARG A CA 1
ATOM 1658 C C . ARG A 1 203 ? -4.086 -15.051 7.274 1.00 94.69 203 ARG A C 1
ATOM 1660 O O . ARG A 1 203 ? -3.921 -15.977 6.494 1.00 94.69 203 ARG A O 1
ATOM 1667 N N . ALA A 1 204 ? -4.933 -14.043 7.070 1.00 97.06 204 ALA A N 1
ATOM 1668 C CA . ALA A 1 204 ? -5.807 -13.967 5.902 1.00 97.06 204 ALA A CA 1
ATOM 1669 C C . ALA A 1 204 ? -5.000 -13.938 4.595 1.00 97.06 204 ALA A C 1
ATOM 1671 O O . ALA A 1 204 ? -5.248 -14.746 3.707 1.00 97.06 204 ALA A O 1
ATOM 1672 N N . VAL A 1 205 ? -3.960 -13.096 4.509 1.00 96.25 205 VAL A N 1
ATOM 1673 C CA . VAL A 1 205 ? -3.071 -13.056 3.335 1.00 96.25 205 VAL A CA 1
ATOM 1674 C C . VAL A 1 205 ? -2.419 -14.414 3.092 1.00 96.25 205 VAL A C 1
ATOM 1676 O O . VAL A 1 205 ? -2.411 -14.879 1.960 1.00 96.25 205 VAL A O 1
ATOM 1679 N N . LYS A 1 206 ? -1.895 -15.078 4.132 1.00 94.75 206 LYS A N 1
ATOM 1680 C CA . LYS A 1 206 ? -1.301 -16.416 3.985 1.00 94.75 206 LYS A CA 1
ATOM 1681 C C . LYS A 1 206 ? -2.311 -17.419 3.439 1.00 94.75 206 LYS A C 1
ATOM 1683 O O . LYS A 1 206 ? -1.963 -18.139 2.516 1.00 94.75 206 LYS A O 1
ATOM 1688 N N . THR A 1 207 ? -3.535 -17.453 3.966 1.00 96.06 207 THR A N 1
ATOM 1689 C CA . THR A 1 207 ? -4.579 -18.347 3.447 1.00 96.06 207 THR A CA 1
ATOM 1690 C C . THR A 1 207 ? -4.841 -18.084 1.964 1.00 96.06 207 THR A C 1
ATOM 1692 O O . THR A 1 207 ? -4.811 -19.016 1.168 1.00 96.06 207 THR A O 1
ATOM 1695 N N . VAL A 1 208 ? -5.027 -16.817 1.583 1.00 96.62 208 VAL A N 1
ATOM 1696 C CA . VAL A 1 208 ? -5.385 -16.423 0.211 1.00 96.62 208 VAL A CA 1
ATOM 1697 C C . VAL A 1 208 ? -4.251 -16.663 -0.786 1.00 96.62 208 VAL A C 1
ATOM 1699 O O . VAL A 1 208 ? -4.485 -17.179 -1.872 1.00 96.62 208 VAL A O 1
ATOM 1702 N N . VAL A 1 209 ? -3.012 -16.315 -0.433 1.00 94.56 209 VAL A N 1
ATOM 1703 C CA . VAL A 1 209 ? -1.836 -16.444 -1.316 1.00 94.56 209 VAL A CA 1
ATOM 1704 C C . VAL A 1 209 ? -1.535 -17.908 -1.654 1.00 94.56 209 VAL A C 1
ATOM 1706 O O . VAL A 1 209 ? -0.970 -18.183 -2.709 1.00 94.56 209 VAL A O 1
ATOM 1709 N N . PHE A 1 210 ? -1.928 -18.855 -0.799 1.00 92.25 210 PHE A N 1
ATOM 1710 C CA . PHE A 1 210 ? -1.797 -20.288 -1.077 1.00 92.25 210 PHE A CA 1
ATOM 1711 C C . PHE A 1 210 ? -3.024 -20.904 -1.778 1.00 92.25 210 PHE A C 1
ATOM 1713 O O . PHE A 1 210 ? -3.000 -22.100 -2.063 1.00 92.25 210 PHE A O 1
ATOM 1720 N N . ASP A 1 211 ? -4.067 -20.127 -2.094 1.00 93.06 211 ASP A N 1
ATOM 1721 C CA . ASP A 1 211 ? -5.148 -20.572 -2.982 1.00 93.06 211 ASP A CA 1
ATOM 1722 C C . ASP A 1 211 ? -4.726 -20.380 -4.447 1.00 93.06 211 ASP A C 1
ATOM 1724 O O . ASP A 1 211 ? -4.484 -19.264 -4.904 1.00 93.06 211 ASP A O 1
ATOM 1728 N N . GLU A 1 212 ? -4.674 -21.466 -5.220 1.00 88.62 212 GLU A N 1
ATOM 1729 C CA . GLU A 1 212 ? -4.309 -21.444 -6.643 1.00 88.62 212 GLU A CA 1
ATOM 1730 C C . GLU A 1 212 ? -5.181 -20.491 -7.481 1.00 88.62 212 GLU A C 1
ATOM 1732 O O . GLU A 1 212 ? -4.724 -19.962 -8.494 1.00 88.62 212 GLU A O 1
ATOM 1737 N N . LYS A 1 213 ? -6.422 -20.213 -7.057 1.00 91.00 213 LYS A N 1
ATOM 1738 C CA . LYS A 1 213 ? -7.356 -19.339 -7.787 1.00 91.00 213 LYS A CA 1
ATOM 1739 C C . LYS A 1 213 ? -6.905 -17.883 -7.871 1.00 91.00 213 LYS A C 1
ATOM 1741 O O . LYS A 1 213 ? -7.387 -17.166 -8.754 1.00 91.00 213 LYS A O 1
ATOM 1746 N N . ILE A 1 214 ? -6.027 -17.435 -6.968 1.00 92.69 214 ILE A N 1
ATOM 1747 C CA . ILE A 1 214 ? -5.509 -16.060 -6.981 1.00 92.69 214 ILE A CA 1
ATOM 1748 C C . ILE A 1 214 ? -4.418 -15.869 -8.048 1.00 92.69 214 ILE A C 1
ATOM 1750 O O . ILE A 1 214 ? -4.182 -14.759 -8.521 1.00 92.69 214 ILE A O 1
ATOM 1754 N N . TRP A 1 215 ? -3.782 -16.954 -8.495 1.00 93.31 215 TRP A N 1
ATOM 1755 C CA . TRP A 1 215 ? -2.667 -16.929 -9.442 1.00 93.31 215 TRP A CA 1
A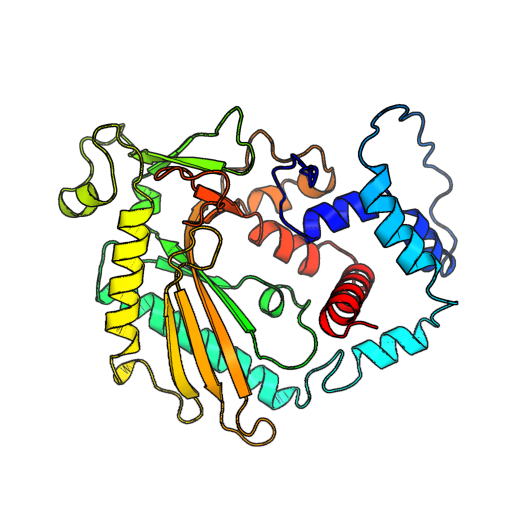TOM 1756 C C . TRP A 1 215 ? -3.153 -17.088 -10.882 1.00 93.31 215 TRP A C 1
ATOM 1758 O O . TRP A 1 215 ? -3.003 -18.130 -11.516 1.00 93.31 215 TRP A O 1
ATOM 1768 N N . LYS A 1 216 ? -3.771 -16.032 -11.418 1.00 89.06 216 LYS A N 1
ATOM 1769 C CA . LYS A 1 216 ? -4.385 -16.071 -12.760 1.00 89.06 216 LYS A CA 1
ATOM 1770 C C . LYS A 1 216 ? -3.416 -15.793 -13.908 1.00 89.06 216 LYS A C 1
ATOM 1772 O O . LYS A 1 216 ? -3.709 -16.145 -15.051 1.00 89.06 216 LYS A O 1
ATOM 1777 N N . SER A 1 217 ? -2.298 -15.123 -13.633 1.00 89.56 217 SER A N 1
ATOM 1778 C CA . SER A 1 217 ? -1.286 -14.830 -14.650 1.00 89.56 217 SER A CA 1
ATOM 1779 C C . SER A 1 217 ? -0.367 -16.028 -14.856 1.00 89.56 217 SER A C 1
ATOM 1781 O O . SER A 1 217 ? 0.130 -16.602 -13.894 1.00 89.56 217 SER A O 1
ATOM 1783 N N . LYS A 1 218 ? -0.089 -16.368 -16.117 1.00 91.00 218 LYS A N 1
ATOM 1784 C CA . LYS A 1 218 ? 0.875 -17.423 -16.473 1.00 91.00 218 LYS A CA 1
ATOM 1785 C C . LYS A 1 218 ? 2.329 -16.969 -16.343 1.00 91.00 218 LYS A C 1
ATOM 1787 O O . LYS A 1 218 ? 3.224 -17.805 -16.336 1.00 91.00 218 LYS A O 1
ATOM 1792 N N . ASN A 1 219 ? 2.548 -15.658 -16.291 1.00 94.38 219 ASN A N 1
ATOM 1793 C CA . ASN A 1 219 ? 3.870 -15.046 -16.236 1.00 94.38 219 ASN A CA 1
ATOM 1794 C C . ASN A 1 219 ? 4.353 -14.843 -14.799 1.00 94.38 219 ASN A C 1
ATOM 1796 O O . ASN A 1 219 ? 5.519 -14.527 -14.607 1.00 94.38 219 ASN A O 1
ATOM 1800 N N . ILE A 1 220 ? 3.475 -15.016 -13.806 1.00 94.19 220 ILE A N 1
ATOM 1801 C CA . ILE A 1 220 ? 3.802 -14.837 -12.394 1.00 94.19 220 ILE A CA 1
ATOM 1802 C C . ILE A 1 220 ? 3.931 -16.198 -11.724 1.00 94.19 220 ILE A C 1
ATOM 1804 O O . ILE A 1 220 ? 3.027 -17.028 -11.803 1.00 94.19 220 ILE A O 1
ATOM 1808 N N . ILE A 1 221 ? 5.032 -16.388 -11.004 1.00 93.50 221 ILE A N 1
ATOM 1809 C CA . ILE A 1 221 ? 5.244 -17.534 -10.124 1.00 93.50 221 ILE A CA 1
ATOM 1810 C C . ILE A 1 221 ? 5.467 -17.023 -8.703 1.00 93.50 221 ILE A C 1
ATOM 1812 O O . ILE A 1 221 ? 6.233 -16.087 -8.476 1.00 93.50 221 ILE A O 1
ATOM 1816 N N . PHE A 1 222 ? 4.800 -17.642 -7.731 1.00 94.62 222 PHE A N 1
ATOM 1817 C CA . PHE A 1 222 ? 5.038 -17.350 -6.322 1.00 94.62 222 PHE A CA 1
ATOM 1818 C C . PHE A 1 222 ? 6.466 -17.746 -5.923 1.00 94.62 222 PHE A C 1
ATOM 1820 O O . PHE A 1 222 ? 6.859 -18.898 -6.097 1.00 94.62 222 PHE A O 1
ATOM 1827 N N . GLY A 1 223 ? 7.227 -16.803 -5.364 1.00 92.94 223 GLY A N 1
ATOM 1828 C CA . GLY A 1 223 ? 8.559 -17.059 -4.821 1.00 92.94 223 GLY A CA 1
ATOM 1829 C C . GLY A 1 223 ? 8.491 -17.377 -3.332 1.00 92.94 223 GLY A C 1
ATOM 1830 O O . GLY A 1 223 ? 8.645 -18.521 -2.903 1.00 92.94 223 GLY A O 1
ATOM 1831 N N . LYS A 1 224 ? 8.259 -16.348 -2.512 1.00 92.81 224 LYS A N 1
ATOM 1832 C CA . LYS A 1 224 ? 8.150 -16.501 -1.054 1.00 92.81 224 LYS A CA 1
ATOM 1833 C C . LYS A 1 224 ? 7.320 -15.405 -0.409 1.00 92.81 224 LYS A C 1
ATOM 1835 O O . LYS A 1 224 ? 7.204 -14.302 -0.920 1.00 92.81 224 LYS A O 1
ATOM 1840 N N . LEU A 1 225 ? 6.815 -15.689 0.788 1.00 92.19 225 LEU A N 1
ATOM 1841 C CA . LEU A 1 225 ? 6.152 -14.706 1.637 1.00 92.19 225 LEU A CA 1
ATOM 1842 C C . LEU A 1 225 ? 6.951 -14.532 2.929 1.00 92.19 225 LEU A C 1
ATOM 1844 O O . LEU A 1 225 ? 7.027 -15.440 3.759 1.00 92.19 225 LEU A O 1
ATOM 1848 N N . LYS A 1 226 ? 7.559 -13.359 3.096 1.00 87.75 226 LYS A N 1
ATOM 1849 C CA . LYS A 1 226 ? 8.287 -12.975 4.305 1.00 87.75 226 LYS A CA 1
ATOM 1850 C C . LYS A 1 226 ? 7.330 -12.280 5.262 1.00 87.75 226 LYS A C 1
ATOM 1852 O O . LYS A 1 226 ? 6.634 -11.342 4.887 1.00 87.75 226 LYS A O 1
ATOM 1857 N N . ASN A 1 227 ? 7.323 -12.735 6.509 1.00 78.88 227 ASN A N 1
ATOM 1858 C CA . ASN A 1 227 ? 6.634 -12.051 7.594 1.00 78.88 227 ASN A CA 1
ATOM 1859 C C . ASN A 1 227 ? 7.660 -11.291 8.420 1.00 78.88 227 ASN A C 1
ATOM 1861 O O . ASN A 1 227 ? 8.598 -11.912 8.924 1.00 78.88 227 ASN A O 1
ATOM 1865 N N . SER A 1 228 ? 7.489 -9.980 8.562 1.00 67.44 228 SER A N 1
ATOM 1866 C CA . SER A 1 228 ? 8.380 -9.232 9.434 1.00 67.44 228 SER A CA 1
ATOM 1867 C C . SER A 1 228 ? 7.965 -9.423 10.887 1.00 67.44 228 SER A C 1
ATOM 1869 O O . SER A 1 228 ? 6.869 -9.039 11.296 1.00 67.44 228 SER A O 1
ATOM 1871 N N . THR A 1 229 ? 8.867 -9.989 11.689 1.00 59.03 229 THR A N 1
ATOM 1872 C CA . THR A 1 229 ? 8.767 -9.939 13.155 1.00 59.03 229 THR A CA 1
ATOM 1873 C C . THR A 1 229 ? 9.127 -8.560 13.700 1.00 59.03 229 THR A C 1
ATOM 1875 O O . THR A 1 229 ? 8.763 -8.228 14.823 1.00 59.03 229 THR A O 1
ATOM 1878 N N . GLU A 1 230 ? 9.839 -7.752 12.914 1.00 59.34 230 GLU A N 1
ATOM 1879 C CA . GLU A 1 230 ? 10.169 -6.373 13.250 1.00 59.34 230 GLU A CA 1
ATOM 1880 C C . GLU A 1 230 ? 8.966 -5.477 12.934 1.00 59.34 230 GLU A C 1
ATOM 1882 O O . GLU A 1 230 ? 8.261 -5.668 11.933 1.00 59.34 230 GLU A O 1
ATOM 1887 N N . CYS A 1 231 ? 8.671 -4.538 13.830 1.00 57.16 231 CYS A N 1
ATOM 1888 C CA . CYS A 1 231 ? 7.465 -3.726 13.721 1.00 57.16 231 CYS A CA 1
ATOM 1889 C C . CYS A 1 231 ? 7.603 -2.535 12.772 1.00 57.16 231 CYS A C 1
ATOM 1891 O O . CYS A 1 231 ? 6.583 -2.004 12.338 1.00 57.16 231 CYS A O 1
ATOM 1893 N N . ASP A 1 232 ? 8.829 -2.148 12.430 1.00 57.16 232 ASP A N 1
ATOM 1894 C CA . ASP A 1 232 ? 9.172 -0.997 11.588 1.00 57.16 232 ASP A CA 1
ATOM 1895 C C . ASP A 1 232 ? 9.139 -1.322 10.090 1.00 57.16 232 ASP A C 1
ATOM 1897 O O . ASP A 1 232 ? 9.114 -0.426 9.247 1.00 57.16 232 ASP A O 1
ATOM 1901 N N . LYS A 1 233 ? 9.091 -2.611 9.763 1.00 65.12 233 LYS A N 1
ATOM 1902 C CA . LYS A 1 233 ? 8.997 -3.139 8.406 1.00 65.12 233 LYS A CA 1
ATOM 1903 C C . LYS A 1 233 ? 7.542 -3.366 7.977 1.00 65.12 233 LYS A C 1
ATOM 1905 O O . LYS A 1 233 ? 6.638 -3.446 8.816 1.00 65.12 233 LYS A O 1
ATOM 1910 N N . PRO A 1 234 ? 7.283 -3.475 6.662 1.00 63.03 234 PRO A N 1
ATOM 1911 C CA . PRO A 1 234 ? 6.028 -3.999 6.124 1.00 63.03 234 PRO A CA 1
ATOM 1912 C C . PRO A 1 234 ? 5.569 -5.244 6.875 1.00 63.03 234 PRO A C 1
ATOM 1914 O O . PRO A 1 234 ? 6.378 -6.075 7.294 1.00 63.03 234 PRO A O 1
ATOM 1917 N N . VAL A 1 235 ? 4.255 -5.363 7.075 1.00 76.00 235 VAL A N 1
ATOM 1918 C CA . VAL A 1 235 ? 3.697 -6.500 7.817 1.00 76.00 235 VAL A CA 1
ATOM 1919 C C . VAL A 1 235 ? 4.020 -7.795 7.080 1.00 76.00 235 VAL A C 1
ATOM 1921 O O . VAL A 1 235 ? 4.480 -8.752 7.699 1.00 76.00 235 VAL A O 1
ATOM 1924 N N . LEU A 1 236 ? 3.866 -7.787 5.758 1.00 87.62 236 LEU A N 1
ATOM 1925 C CA . LEU A 1 236 ? 4.313 -8.855 4.880 1.00 87.62 236 LEU A CA 1
ATOM 1926 C C . LEU A 1 236 ? 5.025 -8.264 3.663 1.00 87.62 236 LEU A C 1
ATOM 1928 O O . LEU A 1 236 ? 4.582 -7.252 3.126 1.00 87.62 236 LEU A O 1
ATOM 1932 N N . THR A 1 237 ? 6.059 -8.959 3.199 1.00 92.06 237 THR A N 1
ATOM 1933 C CA . THR A 1 237 ? 6.680 -8.725 1.892 1.00 92.06 237 THR A CA 1
ATOM 1934 C C . THR A 1 237 ? 6.585 -10.014 1.089 1.00 92.06 237 THR A C 1
ATOM 1936 O O . THR A 1 237 ? 7.067 -11.068 1.523 1.00 92.06 237 THR A O 1
ATOM 1939 N N . MET A 1 238 ? 5.935 -9.950 -0.064 1.00 94.56 238 MET A N 1
ATOM 1940 C CA . MET A 1 238 ? 5.802 -11.057 -1.001 1.00 94.56 238 MET A CA 1
ATOM 1941 C C . MET A 1 238 ? 6.839 -10.918 -2.106 1.00 94.56 238 MET A C 1
ATOM 1943 O O . MET A 1 238 ? 7.035 -9.844 -2.651 1.00 94.56 238 MET A O 1
ATOM 1947 N N . GLU A 1 239 ? 7.492 -12.015 -2.442 1.00 96.00 239 GLU A N 1
ATOM 1948 C CA . GLU A 1 239 ? 8.367 -12.122 -3.594 1.00 96.00 239 GLU A CA 1
ATOM 1949 C C . GLU A 1 239 ? 7.660 -12.963 -4.649 1.00 96.00 239 GLU A C 1
ATOM 1951 O O . GLU A 1 239 ? 7.227 -14.088 -4.365 1.00 96.00 239 GLU A O 1
ATOM 1956 N N . ILE A 1 240 ? 7.548 -12.414 -5.851 1.00 96.31 240 ILE A N 1
ATOM 1957 C CA . ILE A 1 240 ? 7.057 -13.118 -7.030 1.00 96.31 240 ILE A CA 1
ATOM 1958 C C . ILE A 1 240 ? 8.115 -13.050 -8.129 1.00 96.31 240 ILE A C 1
ATOM 1960 O O . ILE A 1 240 ? 8.916 -12.120 -8.175 1.00 96.31 240 ILE A O 1
ATOM 1964 N N . HIS A 1 241 ? 8.099 -14.031 -9.016 1.00 97.12 241 HIS A N 1
ATOM 1965 C CA . HIS A 1 241 ? 8.960 -14.077 -10.187 1.00 97.12 241 HIS A CA 1
ATOM 1966 C C . HIS A 1 241 ? 8.133 -13.795 -11.432 1.00 97.12 241 HIS A C 1
ATOM 1968 O O . HIS A 1 241 ? 7.078 -14.411 -11.621 1.00 97.12 241 HIS A O 1
ATOM 1974 N N . TRP A 1 242 ? 8.617 -12.889 -12.275 1.00 97.25 242 TRP A N 1
ATOM 1975 C CA . TRP A 1 242 ? 8.063 -12.636 -13.595 1.00 97.25 242 TRP A CA 1
ATOM 1976 C C . TRP A 1 242 ? 8.894 -13.312 -14.684 1.00 97.25 242 TRP A C 1
ATOM 1978 O O . TRP A 1 242 ? 10.103 -13.104 -14.786 1.00 97.25 242 TRP A O 1
ATOM 1988 N N . PHE A 1 243 ? 8.210 -14.064 -15.545 1.00 96.25 243 PHE A N 1
ATOM 1989 C CA . PHE A 1 243 ? 8.792 -14.725 -16.709 1.00 96.25 243 PHE A CA 1
ATOM 1990 C C . PHE A 1 243 ? 8.168 -14.194 -17.992 1.00 96.25 243 PHE A C 1
ATOM 1992 O O . PHE A 1 243 ? 7.031 -14.538 -18.328 1.00 96.25 243 PHE A O 1
ATOM 1999 N N . GLY A 1 244 ? 8.926 -13.421 -18.760 1.00 94.44 244 GLY A N 1
ATOM 2000 C CA . GLY A 1 244 ? 8.480 -12.935 -20.056 1.00 94.44 244 GLY A CA 1
ATOM 2001 C C . GLY A 1 244 ? 9.582 -12.794 -21.107 1.00 94.44 244 GLY A C 1
ATOM 2002 O O . GLY A 1 244 ? 10.514 -13.609 -21.214 1.00 94.44 244 GLY A O 1
ATOM 2003 N N . CYS A 1 245 ? 9.386 -11.850 -22.024 1.00 92.56 245 CYS A N 1
ATOM 2004 C CA . CYS A 1 245 ? 10.114 -11.817 -23.293 1.00 92.56 245 CYS A CA 1
ATOM 2005 C C . CYS A 1 245 ? 11.470 -11.120 -23.177 1.00 92.56 245 CYS A C 1
ATOM 2007 O O . CYS A 1 245 ? 12.456 -11.654 -23.694 1.00 92.56 245 CYS A O 1
ATOM 2009 N N . SER A 1 246 ? 11.530 -10.003 -22.470 1.00 92.19 246 SER A N 1
ATOM 2010 C CA . SER A 1 246 ? 12.741 -9.251 -22.150 1.00 92.19 246 SER A CA 1
ATOM 2011 C C . SER A 1 246 ? 13.165 -9.537 -20.706 1.00 92.19 246 SER A C 1
ATOM 2013 O O . SER A 1 246 ? 14.326 -9.875 -20.469 1.00 92.19 246 SER A O 1
ATOM 2015 N N . TYR A 1 247 ? 12.217 -9.546 -19.767 1.00 92.00 247 TYR A N 1
ATOM 2016 C CA . TYR A 1 247 ? 12.433 -9.916 -18.366 1.00 92.00 247 TYR A CA 1
ATOM 2017 C C . TYR A 1 247 ? 12.341 -11.435 -18.168 1.00 92.00 247 TYR A C 1
ATOM 2019 O O . TYR A 1 247 ? 11.256 -12.007 -18.079 1.00 92.00 247 TYR A O 1
ATOM 2027 N N . LYS A 1 248 ? 13.491 -12.123 -18.151 1.00 91.38 248 LYS A N 1
ATOM 2028 C CA . LYS A 1 248 ? 13.541 -13.600 -18.152 1.00 91.38 248 LYS A CA 1
ATOM 2029 C C . LYS A 1 248 ? 13.260 -14.263 -16.808 1.00 91.38 248 LYS A C 1
ATOM 2031 O O . LYS A 1 248 ? 12.776 -15.387 -16.825 1.00 91.38 248 LYS A O 1
ATOM 2036 N N . ASP A 1 249 ? 13.595 -13.604 -15.709 1.00 94.12 249 ASP A N 1
ATOM 2037 C CA . ASP A 1 249 ? 13.329 -14.037 -14.332 1.00 94.12 249 ASP A CA 1
ATOM 2038 C C . ASP A 1 249 ? 13.457 -12.804 -13.428 1.00 94.12 249 ASP A C 1
ATOM 2040 O O . ASP A 1 249 ? 14.442 -12.630 -12.709 1.00 94.12 249 ASP A O 1
ATOM 2044 N N . GLU A 1 250 ? 12.520 -11.868 -13.575 1.00 95.69 250 GLU A N 1
ATOM 2045 C CA . GLU A 1 250 ? 12.538 -10.640 -12.779 1.00 95.69 250 GLU A CA 1
ATOM 2046 C C . GLU A 1 250 ? 11.954 -10.924 -11.395 1.00 95.69 250 GLU A C 1
ATOM 2048 O O . GLU A 1 250 ? 10.804 -11.352 -11.266 1.00 95.69 250 GLU A O 1
ATOM 2053 N N . ILE A 1 251 ? 12.754 -10.687 -10.356 1.00 96.25 251 ILE A N 1
ATOM 2054 C CA . ILE A 1 251 ? 12.336 -10.869 -8.967 1.00 96.25 251 ILE A CA 1
ATOM 2055 C C . ILE A 1 251 ? 11.657 -9.587 -8.504 1.00 96.25 251 ILE A C 1
ATOM 2057 O O . ILE A 1 251 ? 12.296 -8.547 -8.361 1.00 96.25 251 ILE A O 1
ATOM 2061 N N . ILE A 1 252 ? 10.364 -9.681 -8.213 1.00 96.56 252 ILE A N 1
ATOM 2062 C CA . ILE A 1 252 ? 9.543 -8.544 -7.815 1.00 96.56 252 ILE A CA 1
ATOM 2063 C C . ILE A 1 252 ? 9.200 -8.666 -6.334 1.00 96.56 252 ILE A C 1
ATOM 2065 O O . ILE A 1 252 ? 8.592 -9.646 -5.894 1.00 96.56 252 ILE A O 1
ATOM 2069 N N . SER A 1 253 ? 9.563 -7.639 -5.570 1.00 95.56 253 SER A N 1
ATOM 2070 C CA . SER A 1 253 ? 9.183 -7.475 -4.170 1.00 95.56 253 SER A CA 1
ATOM 2071 C C . SER A 1 253 ? 7.887 -6.675 -4.058 1.00 95.56 253 SER A C 1
ATOM 2073 O O . SER A 1 253 ? 7.740 -5.618 -4.667 1.00 95.56 253 SER A O 1
ATOM 2075 N N . ILE A 1 254 ? 6.941 -7.170 -3.269 1.00 95.38 254 ILE A N 1
ATOM 2076 C CA . ILE A 1 254 ? 5.637 -6.552 -3.053 1.00 95.38 254 ILE A CA 1
ATOM 2077 C C . ILE A 1 254 ? 5.404 -6.380 -1.557 1.00 95.38 254 ILE A C 1
ATOM 2079 O O . ILE A 1 254 ? 5.211 -7.362 -0.835 1.00 95.38 254 ILE A O 1
ATOM 2083 N N . ASP A 1 255 ? 5.353 -5.136 -1.098 1.00 93.38 255 ASP A N 1
ATOM 2084 C CA . ASP A 1 255 ? 5.070 -4.810 0.294 1.00 93.38 255 ASP A CA 1
ATOM 2085 C C . ASP A 1 255 ? 3.565 -4.686 0.538 1.00 93.38 255 ASP A C 1
ATOM 2087 O O . ASP A 1 255 ? 2.845 -3.973 -0.161 1.00 93.38 255 ASP A O 1
ATOM 2091 N N . LEU A 1 256 ? 3.079 -5.403 1.555 1.00 94.12 256 LEU A N 1
ATOM 2092 C CA . LEU A 1 256 ? 1.670 -5.462 1.936 1.00 94.12 256 LEU A CA 1
ATOM 2093 C C . LEU A 1 256 ? 1.499 -4.831 3.319 1.00 94.12 256 LEU A C 1
ATOM 2095 O O . LEU A 1 256 ? 1.823 -5.430 4.354 1.00 94.12 256 LEU A O 1
ATOM 2099 N N . VAL A 1 257 ? 0.976 -3.607 3.343 1.00 92.62 257 VAL A N 1
ATOM 2100 C CA . VAL A 1 257 ? 0.875 -2.803 4.565 1.00 92.62 257 VAL A CA 1
ATOM 2101 C C . VAL A 1 257 ? -0.594 -2.548 4.914 1.00 92.62 257 VAL A C 1
ATOM 2103 O O . VAL A 1 257 ? -1.253 -1.762 4.237 1.00 92.62 257 VAL A O 1
ATOM 2106 N N . PRO A 1 258 ? -1.149 -3.161 5.972 1.00 95.69 258 PRO A N 1
ATOM 2107 C CA . PRO A 1 258 ? -2.462 -2.783 6.464 1.00 95.69 258 PRO A CA 1
ATOM 2108 C C . PRO A 1 258 ? -2.420 -1.377 7.071 1.00 95.69 258 PRO A C 1
ATOM 2110 O O . PRO A 1 258 ? -1.457 -0.995 7.747 1.00 95.69 258 PRO A O 1
ATOM 2113 N N . ALA A 1 259 ? -3.493 -0.616 6.867 1.00 96.06 259 ALA A N 1
ATOM 2114 C CA . ALA A 1 259 ? -3.620 0.748 7.367 1.00 96.06 259 ALA A CA 1
ATOM 2115 C C . ALA A 1 259 ? -5.073 1.135 7.662 1.00 96.06 259 ALA A C 1
ATOM 2117 O O . ALA A 1 259 ? -6.014 0.483 7.215 1.00 96.06 259 ALA A O 1
ATOM 2118 N N . ILE A 1 260 ? -5.253 2.250 8.366 1.00 96.19 260 ILE A N 1
ATOM 2119 C CA . ILE A 1 260 ? -6.521 2.982 8.437 1.00 96.19 260 ILE A CA 1
ATOM 2120 C C . ILE A 1 260 ? -6.386 4.285 7.664 1.00 96.19 260 ILE A C 1
ATOM 2122 O O . ILE A 1 260 ? -5.433 5.033 7.869 1.00 96.19 260 ILE A O 1
ATOM 2126 N N . ARG A 1 261 ? -7.355 4.596 6.803 1.00 94.62 261 ARG A N 1
ATOM 2127 C CA . ARG A 1 261 ? -7.366 5.855 6.060 1.00 94.62 261 ARG A CA 1
ATOM 2128 C C . ARG A 1 261 ? -8.204 6.901 6.783 1.00 94.62 261 ARG A C 1
ATOM 2130 O O . ARG A 1 261 ? -9.309 6.626 7.247 1.00 94.62 261 ARG A O 1
ATOM 2137 N N . LYS A 1 262 ? -7.702 8.132 6.859 1.00 91.44 262 LYS A N 1
ATOM 2138 C CA . LYS A 1 262 ? -8.439 9.262 7.434 1.00 91.44 262 LYS A CA 1
ATOM 2139 C C . LYS A 1 262 ? -8.316 10.470 6.512 1.00 91.44 262 LYS A C 1
ATOM 2141 O O . LYS A 1 262 ? -7.302 11.149 6.512 1.00 91.44 262 LYS A O 1
ATOM 2146 N N . THR A 1 263 ? -9.351 10.699 5.704 1.00 83.75 263 THR A N 1
ATOM 2147 C CA . THR A 1 263 ? -9.401 11.751 4.670 1.00 83.75 263 THR A CA 1
ATOM 2148 C C . THR A 1 263 ? -9.687 13.147 5.218 1.00 83.75 263 THR A C 1
ATOM 2150 O O . THR A 1 263 ? -9.291 14.127 4.607 1.00 83.75 263 T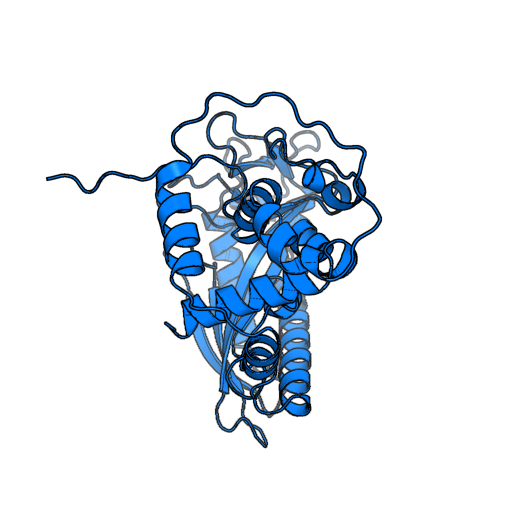HR A O 1
ATOM 2153 N N . GLU A 1 264 ? -10.355 13.237 6.368 1.00 78.62 264 GLU A N 1
ATOM 2154 C CA . GLU A 1 264 ? -10.760 14.501 7.011 1.00 78.62 264 GLU A CA 1
ATOM 2155 C C . GLU A 1 264 ? -9.954 14.787 8.284 1.00 78.62 264 GLU A C 1
ATOM 2157 O O . GLU A 1 264 ? -10.379 15.529 9.165 1.00 78.62 264 GLU A O 1
ATOM 2162 N N . TRP A 1 265 ? -8.798 14.145 8.417 1.00 85.56 265 TRP A N 1
ATOM 2163 C CA . TRP A 1 265 ? -7.915 14.339 9.554 1.00 85.56 265 TRP A CA 1
ATOM 2164 C C . TRP A 1 265 ? -6.506 14.608 9.051 1.00 85.56 265 TRP A C 1
ATOM 2166 O O . TRP A 1 265 ? -6.017 13.942 8.138 1.00 85.56 265 TRP A O 1
ATOM 2176 N N . TRP A 1 266 ? -5.872 15.582 9.690 1.00 83.69 266 TRP A N 1
ATOM 2177 C CA . TRP A 1 266 ? -4.476 15.929 9.506 1.00 83.69 266 TRP A CA 1
ATOM 2178 C C . TRP A 1 266 ? -3.842 16.043 10.893 1.00 83.69 266 TRP A C 1
ATOM 2180 O O . TRP A 1 266 ? -4.488 16.593 11.792 1.00 83.69 266 TRP A O 1
ATOM 2190 N N . PRO A 1 267 ? -2.608 15.554 11.099 1.00 78.50 267 PRO A N 1
ATOM 2191 C CA . PRO A 1 267 ? -1.963 15.648 12.397 1.00 78.50 267 PRO A CA 1
ATOM 2192 C C . PRO A 1 267 ? -1.838 17.107 12.831 1.00 78.50 267 PRO A C 1
ATOM 2194 O O . PRO A 1 267 ? -1.325 17.952 12.093 1.00 78.50 267 PRO A O 1
ATOM 2197 N N . SER A 1 268 ? -2.253 17.397 14.066 1.00 71.00 268 SER A N 1
ATOM 2198 C CA . SER A 1 268 ? -2.172 18.740 14.662 1.00 71.00 268 SER A CA 1
ATOM 2199 C C . SER A 1 268 ? -0.747 19.311 14.680 1.00 71.00 268 SER A C 1
ATOM 2201 O O . SER A 1 268 ? -0.553 20.523 14.654 1.00 71.00 268 SER A O 1
ATOM 2203 N N . ASN A 1 269 ? 0.255 18.431 14.660 1.00 63.66 269 ASN A N 1
ATOM 2204 C CA . ASN A 1 269 ? 1.674 18.763 14.629 1.00 63.66 269 ASN A CA 1
ATOM 2205 C C . ASN A 1 269 ? 2.311 18.663 13.230 1.00 63.66 269 ASN A C 1
ATOM 2207 O O . ASN A 1 269 ? 3.536 18.596 13.153 1.00 63.66 269 ASN A O 1
ATOM 2211 N N . GLY A 1 270 ? 1.522 18.618 12.150 1.00 56.66 270 GLY A N 1
ATOM 2212 C CA . GLY A 1 270 ? 1.953 18.363 10.767 1.00 56.66 270 GLY A CA 1
ATOM 2213 C C . GLY A 1 270 ? 2.861 19.419 10.117 1.00 56.66 270 GLY A C 1
ATOM 2214 O O . GLY A 1 270 ? 2.703 19.706 8.936 1.00 56.66 270 GLY A O 1
ATOM 2215 N N . GLY A 1 271 ? 3.839 19.967 10.835 1.00 53.09 271 GLY A N 1
ATOM 2216 C CA . GLY A 1 271 ? 4.854 20.884 10.323 1.00 53.09 271 GLY A CA 1
ATOM 2217 C C . GLY A 1 271 ? 4.310 22.240 9.867 1.00 53.09 271 GLY A C 1
ATOM 2218 O O . GLY A 1 271 ? 3.147 22.409 9.520 1.00 53.09 271 GLY A O 1
ATOM 2219 N N . SER A 1 272 ? 5.187 23.239 9.860 1.00 52.75 272 SER A N 1
ATOM 2220 C CA . SER A 1 272 ? 4.903 24.598 9.385 1.00 52.75 272 SER A CA 1
ATOM 2221 C C . SER A 1 272 ? 5.222 24.787 7.895 1.00 52.75 272 SER A C 1
ATOM 2223 O O . SER A 1 272 ? 5.468 25.906 7.456 1.00 52.75 272 SER A O 1
ATOM 2225 N N . CYS A 1 273 ? 5.298 23.703 7.118 1.00 56.25 273 CYS A N 1
ATOM 2226 C CA . CYS A 1 273 ? 5.661 23.766 5.704 1.00 56.25 273 CYS A CA 1
ATOM 2227 C C . CYS A 1 273 ? 4.505 24.371 4.892 1.00 56.25 273 CYS A C 1
ATOM 2229 O O . CYS A 1 273 ? 3.412 23.813 4.850 1.00 56.25 273 CYS A O 1
ATOM 2231 N N . GLU A 1 274 ? 4.741 25.500 4.220 1.00 58.69 274 GLU A N 1
ATOM 2232 C CA . GLU A 1 274 ? 3.715 26.203 3.431 1.00 58.69 274 GLU A CA 1
ATOM 2233 C C . GLU A 1 274 ? 3.095 25.333 2.325 1.00 58.69 274 GLU A C 1
ATOM 2235 O O . GLU A 1 274 ? 1.897 25.433 2.064 1.00 58.69 274 GLU A O 1
ATOM 2240 N N . LEU A 1 275 ? 3.866 24.412 1.731 1.00 60.59 275 LEU A N 1
ATOM 2241 C CA . LEU A 1 275 ? 3.360 23.450 0.740 1.00 60.59 275 LEU A CA 1
ATOM 2242 C C . LEU A 1 275 ? 2.342 22.475 1.348 1.00 60.59 275 LEU A C 1
ATOM 2244 O O . LEU A 1 275 ? 1.376 22.083 0.693 1.00 60.59 275 LEU A O 1
ATOM 2248 N N . LEU A 1 276 ? 2.531 22.132 2.622 1.00 62.97 276 LEU A N 1
ATOM 2249 C CA . LEU A 1 276 ? 1.624 21.301 3.408 1.00 62.97 276 LEU A CA 1
ATOM 2250 C C . LEU A 1 276 ? 0.452 22.092 3.997 1.00 62.97 276 LEU A C 1
ATOM 2252 O O . LEU A 1 276 ? -0.531 21.492 4.422 1.00 62.97 276 LEU A O 1
ATOM 2256 N N . SER A 1 277 ? 0.511 23.426 3.982 1.00 64.38 277 SER A N 1
ATOM 2257 C CA . SER A 1 277 ? -0.596 24.306 4.373 1.00 64.38 277 SER A CA 1
ATOM 2258 C C . SER A 1 277 ? -1.706 24.384 3.318 1.00 64.38 277 SER A C 1
ATOM 2260 O O . SER A 1 277 ? -2.786 24.883 3.621 1.00 64.38 277 SER A O 1
ATOM 2262 N N . ASN A 1 278 ? -1.475 23.873 2.104 1.00 75.19 278 ASN A N 1
ATOM 2263 C CA . ASN A 1 278 ? -2.462 23.844 1.028 1.00 75.19 278 ASN A CA 1
ATOM 2264 C C . ASN A 1 278 ? -3.627 22.890 1.359 1.00 75.19 278 ASN A C 1
ATOM 2266 O O . ASN A 1 278 ? -3.438 21.680 1.489 1.00 75.19 278 ASN A O 1
ATOM 2270 N N . GLU A 1 279 ? -4.851 23.418 1.413 1.00 81.12 279 GLU A N 1
ATOM 2271 C CA . GLU A 1 279 ? -6.061 22.642 1.735 1.00 81.12 279 GLU A CA 1
ATOM 2272 C C . GLU A 1 279 ? -6.327 21.488 0.759 1.00 81.12 279 GLU A C 1
ATOM 2274 O O . GLU A 1 279 ? -6.830 20.438 1.150 1.00 81.12 279 GLU A O 1
ATOM 2279 N N . SER A 1 280 ? -5.929 21.613 -0.511 1.00 83.12 280 SER A N 1
ATOM 2280 C CA . SER A 1 280 ? -6.067 20.510 -1.465 1.00 83.12 280 SER A CA 1
ATOM 2281 C C . SER A 1 280 ? -5.107 19.351 -1.154 1.00 83.12 280 SER A C 1
ATOM 2283 O O . SER A 1 280 ? -5.425 18.198 -1.473 1.00 83.12 280 SER A O 1
ATOM 2285 N N . ILE A 1 281 ? -3.945 19.643 -0.559 1.00 81.75 281 ILE A N 1
ATOM 2286 C CA . ILE A 1 281 ? -2.963 18.647 -0.112 1.00 81.75 281 ILE A CA 1
ATOM 2287 C C . ILE A 1 281 ? -3.429 18.018 1.199 1.00 81.75 281 ILE A C 1
ATOM 2289 O O . ILE A 1 281 ? -3.558 16.796 1.260 1.00 81.75 281 ILE A O 1
ATOM 2293 N N . LYS A 1 282 ? -3.800 18.831 2.197 1.00 81.88 282 LYS A N 1
ATOM 2294 C CA . LYS A 1 282 ? -4.365 18.333 3.463 1.00 81.88 282 LYS A CA 1
ATOM 2295 C C . LYS A 1 282 ? -5.622 17.497 3.257 1.00 81.88 282 LYS A C 1
ATOM 2297 O O . LYS A 1 282 ? -5.787 16.475 3.912 1.00 81.88 282 LYS A O 1
ATOM 2302 N N . GLY A 1 283 ? -6.466 17.873 2.296 1.00 85.06 283 GLY A N 1
ATOM 2303 C CA . GLY A 1 283 ? -7.671 17.131 1.927 1.00 85.06 283 GLY A CA 1
ATOM 2304 C C . GLY A 1 283 ? -7.413 15.739 1.337 1.00 85.06 283 GLY A C 1
ATOM 2305 O O . GLY A 1 283 ? -8.361 14.986 1.129 1.00 85.06 283 GLY A O 1
ATOM 2306 N N . GLN A 1 284 ? -6.157 15.356 1.059 1.00 86.62 284 GLN A N 1
ATOM 2307 C CA . GLN A 1 284 ? -5.828 13.950 0.781 1.00 86.62 284 GLN A CA 1
ATOM 2308 C C . GLN A 1 284 ? -5.898 13.079 2.045 1.00 86.62 284 GLN A C 1
ATOM 2310 O O . GLN A 1 284 ? -6.113 11.863 1.942 1.00 86.62 284 GLN A O 1
ATOM 2315 N N . GLY A 1 285 ? -5.765 13.707 3.216 1.00 88.88 285 GLY A N 1
ATOM 2316 C CA . GLY A 1 285 ? -5.697 13.071 4.519 1.00 88.88 285 GLY A CA 1
ATOM 2317 C C . GLY A 1 285 ? -4.425 12.256 4.720 1.00 88.88 285 GLY A C 1
ATOM 2318 O O . GLY A 1 285 ? -3.449 12.380 3.978 1.00 88.88 285 GLY A O 1
ATOM 2319 N N . CYS A 1 286 ? -4.464 11.382 5.721 1.00 90.88 286 CYS A N 1
ATOM 2320 C CA . CYS A 1 286 ? -3.341 10.528 6.093 1.00 90.88 286 CYS A CA 1
ATOM 2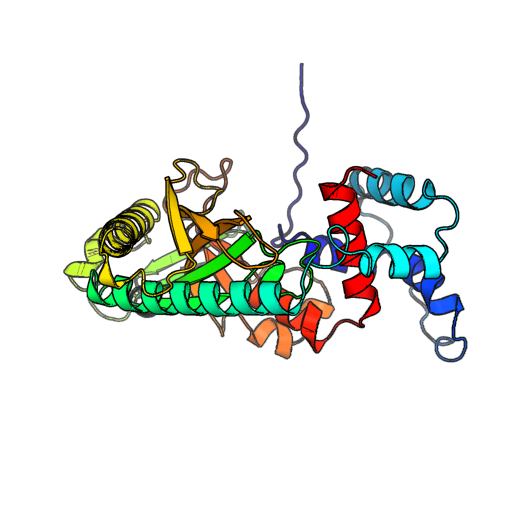321 C C . CYS A 1 286 ? -3.725 9.044 6.112 1.00 90.88 286 CYS A C 1
ATOM 2323 O O . CYS A 1 286 ? -4.902 8.658 6.155 1.00 90.88 286 CYS A O 1
ATOM 2325 N N . LEU A 1 287 ? -2.692 8.208 6.113 1.00 93.06 287 LEU A N 1
ATOM 2326 C CA . LEU A 1 287 ? -2.766 6.774 6.355 1.00 93.06 287 LEU A CA 1
ATOM 2327 C C . LEU A 1 287 ? -2.143 6.483 7.720 1.00 93.06 287 LEU A C 1
ATOM 2329 O O . LEU A 1 287 ? -1.090 7.013 8.053 1.00 93.06 287 LEU A O 1
ATOM 2333 N N . LEU A 1 288 ? -2.799 5.652 8.518 1.00 93.56 288 LEU A N 1
ATOM 2334 C CA .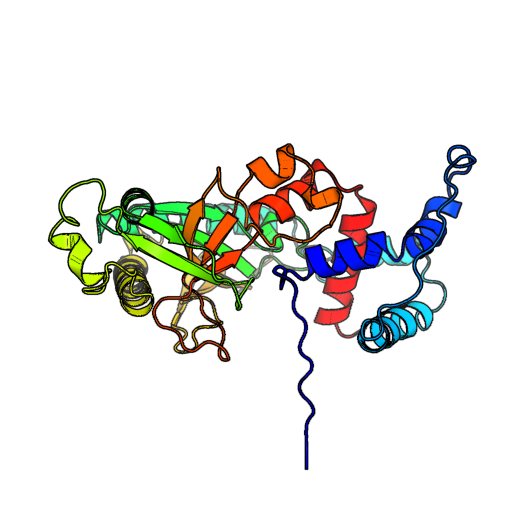 LEU A 1 288 ? -2.324 5.220 9.827 1.00 93.56 288 LEU A CA 1
ATOM 2335 C C . LEU A 1 288 ? -1.887 3.770 9.688 1.00 93.56 288 LEU A C 1
ATOM 2337 O O . LEU A 1 288 ? -2.723 2.869 9.597 1.00 93.56 288 LEU A O 1
ATOM 2341 N N . LEU A 1 289 ? -0.584 3.565 9.569 1.00 92.44 289 LEU A N 1
ATOM 2342 C CA . LEU A 1 289 ? 0.007 2.279 9.240 1.00 92.44 289 LEU A CA 1
ATOM 2343 C C . LEU A 1 289 ? 0.103 1.426 10.502 1.00 92.44 289 LEU A C 1
ATOM 2345 O O . LEU A 1 289 ? 0.551 1.894 11.551 1.00 92.44 289 LEU A O 1
ATOM 2349 N N . PHE A 1 290 ? -0.248 0.145 10.388 1.00 90.44 290 PHE A N 1
ATOM 2350 C CA . PHE A 1 290 ? 0.005 -0.846 11.439 1.00 90.44 290 PHE A CA 1
ATOM 2351 C C . PHE A 1 290 ? 1.485 -1.279 11.428 1.00 90.44 290 PHE A C 1
ATOM 2353 O O . PHE A 1 290 ? 1.811 -2.462 11.335 1.00 90.44 290 PHE A O 1
ATOM 2360 N N . GLN A 1 291 ? 2.374 -0.287 11.491 1.00 79.25 291 GLN A N 1
ATOM 2361 C CA . GLN A 1 291 ? 3.827 -0.383 11.594 1.00 79.25 291 GLN A CA 1
ATOM 2362 C C . GLN A 1 291 ? 4.249 0.482 12.787 1.00 79.25 291 GLN A C 1
ATOM 2364 O O . GLN A 1 291 ? 3.789 1.617 12.904 1.00 79.25 291 GLN A O 1
ATOM 2369 N N . THR A 1 292 ? 5.095 -0.040 13.673 1.00 65.25 292 THR A N 1
ATOM 2370 C CA . THR A 1 292 ? 5.618 0.679 14.850 1.00 65.25 292 THR A CA 1
ATOM 2371 C C . THR A 1 292 ? 7.141 0.696 14.786 1.00 65.25 292 THR A C 1
ATOM 2373 O O . THR A 1 292 ? 7.749 -0.276 14.360 1.00 65.25 292 THR A O 1
ATOM 2376 N N . THR A 1 293 ? 7.811 1.779 15.169 1.00 57.69 293 THR A N 1
ATOM 2377 C CA . THR A 1 293 ? 9.281 1.800 15.090 1.00 57.69 293 THR A CA 1
ATOM 2378 C C . THR A 1 293 ? 9.907 0.991 16.227 1.00 57.69 293 THR A C 1
ATOM 2380 O O . THR A 1 293 ? 9.325 0.852 17.301 1.00 57.69 293 THR A O 1
ATOM 2383 N N . VAL A 1 294 ? 11.131 0.486 16.028 1.00 53.25 294 VAL A N 1
ATOM 2384 C CA . VAL A 1 294 ? 11.894 -0.264 17.053 1.00 53.25 294 VAL A CA 1
ATOM 2385 C C . VAL A 1 294 ? 12.089 0.546 18.346 1.00 53.25 294 VAL A C 1
ATOM 2387 O O . VAL A 1 294 ? 12.254 -0.018 19.421 1.00 53.25 294 VAL A O 1
ATOM 2390 N N . MET A 1 295 ? 12.047 1.878 18.263 1.00 50.22 295 MET A N 1
ATOM 2391 C CA . MET A 1 295 ? 12.200 2.763 19.422 1.00 50.22 295 MET A CA 1
ATOM 2392 C C . MET A 1 295 ? 10.912 2.931 20.236 1.00 50.22 295 MET A C 1
ATOM 2394 O O . MET A 1 295 ? 10.986 3.221 21.428 1.00 50.22 295 MET A O 1
ATOM 2398 N N . VAL A 1 296 ? 9.750 2.715 19.617 1.00 56.12 296 VAL A N 1
ATOM 2399 C CA . VAL A 1 296 ? 8.432 2.802 20.251 1.00 56.12 296 VAL A CA 1
ATOM 2400 C C . VAL A 1 296 ? 7.800 1.412 20.185 1.00 56.12 296 VAL A C 1
ATOM 2402 O O . VAL A 1 296 ? 6.980 1.097 19.321 1.00 56.12 296 VAL A O 1
ATOM 2405 N N . HIS A 1 297 ? 8.200 0.538 21.112 1.00 61.00 297 HIS A N 1
ATOM 2406 C CA . HIS A 1 297 ? 7.556 -0.763 21.327 1.00 61.00 297 HIS A CA 1
ATOM 2407 C C . HIS A 1 297 ? 6.202 -0.595 22.027 1.00 61.00 297 HIS A C 1
ATOM 2409 O O . HIS A 1 297 ? 5.978 -1.113 23.120 1.00 61.00 297 HIS A O 1
ATOM 2415 N N . SER A 1 298 ? 5.301 0.163 21.408 1.00 74.31 298 SER A N 1
ATOM 2416 C CA . SER A 1 298 ? 3.945 0.324 21.902 1.00 74.31 298 SER A CA 1
ATOM 2417 C C . SER A 1 298 ? 2.961 -0.429 21.019 1.00 74.31 298 SER A C 1
ATOM 2419 O O . SER A 1 298 ? 2.826 -0.157 19.828 1.00 74.31 298 SER A O 1
ATOM 2421 N N . GLU A 1 299 ? 2.228 -1.355 21.633 1.00 83.44 299 GLU A N 1
ATOM 2422 C CA . GLU A 1 299 ? 1.196 -2.186 20.998 1.00 83.44 299 GLU A CA 1
ATOM 2423 C C . GLU A 1 299 ? -0.032 -1.395 20.506 1.00 83.44 299 GLU A C 1
ATOM 2425 O O . GLU A 1 299 ? -0.949 -1.979 19.925 1.00 83.44 299 GLU A O 1
ATOM 2430 N N . THR A 1 300 ? -0.067 -0.078 20.730 1.00 87.62 300 THR A N 1
ATOM 2431 C CA . THR A 1 300 ? -1.206 0.797 20.408 1.00 87.62 300 THR A CA 1
ATOM 2432 C C . THR A 1 300 ? -0.869 1.938 19.447 1.00 87.62 300 THR A C 1
ATOM 2434 O O . THR A 1 300 ? -1.779 2.647 19.021 1.00 87.62 300 THR A O 1
ATOM 2437 N N . HIS A 1 301 ? 0.410 2.139 19.104 1.00 89.31 301 HIS A N 1
ATOM 2438 C CA . HIS A 1 301 ? 0.878 3.314 18.356 1.00 89.31 301 HIS A CA 1
ATOM 2439 C C . HIS A 1 301 ? 1.004 3.041 16.859 1.00 89.31 301 HIS A C 1
ATOM 2441 O O . HIS A 1 301 ? 1.894 2.317 16.423 1.00 89.31 301 HIS A O 1
ATOM 2447 N N . LEU A 1 302 ? 0.122 3.630 16.056 1.00 89.94 302 LEU A N 1
ATOM 2448 C CA . LEU A 1 302 ? 0.173 3.527 14.601 1.00 89.94 302 LEU A CA 1
ATOM 2449 C C . LEU A 1 302 ? 1.030 4.651 14.027 1.00 89.94 302 LEU A C 1
ATOM 2451 O O . LEU A 1 302 ? 0.875 5.807 14.424 1.00 89.94 302 LEU A O 1
ATOM 2455 N N . ARG A 1 303 ? 1.888 4.328 13.056 1.00 88.56 303 ARG A N 1
ATOM 2456 C CA . ARG A 1 303 ? 2.699 5.319 12.340 1.00 88.56 303 ARG A CA 1
ATOM 2457 C C . ARG A 1 303 ? 1.838 6.121 11.368 1.00 88.56 303 ARG A C 1
ATOM 2459 O O . ARG A 1 303 ? 1.114 5.547 10.554 1.00 88.56 303 ARG A O 1
ATOM 2466 N N . ILE A 1 304 ? 1.958 7.442 11.401 1.00 88.25 304 ILE A N 1
ATOM 2467 C CA . ILE A 1 304 ? 1.330 8.326 10.418 1.00 88.25 304 ILE A CA 1
ATOM 2468 C C . ILE A 1 304 ? 2.131 8.263 9.112 1.00 88.25 304 ILE A C 1
ATOM 2470 O O . ILE A 1 304 ? 3.351 8.394 9.105 1.00 88.25 304 ILE A O 1
ATOM 2474 N N . SER A 1 305 ? 1.438 8.102 7.990 1.00 87.19 305 SER A N 1
ATOM 2475 C CA . SER A 1 305 ? 1.982 8.246 6.645 1.00 87.19 305 SER A CA 1
ATOM 2476 C C . SER A 1 305 ? 1.193 9.291 5.867 1.00 87.19 305 SER A C 1
ATOM 2478 O O . SER A 1 305 ? -0.042 9.294 5.846 1.00 87.19 305 SER A O 1
ATOM 2480 N N . CYS A 1 306 ? 1.936 10.177 5.212 1.00 86.88 306 CYS A N 1
ATOM 2481 C CA . CYS A 1 306 ? 1.408 11.238 4.368 1.00 86.88 306 CYS A CA 1
ATOM 2482 C C . CYS A 1 306 ? 1.547 10.903 2.874 1.00 86.88 306 CYS A C 1
ATOM 2484 O O . CYS A 1 306 ? 1.422 11.799 2.041 1.00 86.88 306 CYS A O 1
ATOM 2486 N N . SER A 1 307 ? 1.736 9.625 2.515 1.00 86.69 307 SER A N 1
ATOM 2487 C CA . SER A 1 307 ? 1.933 9.218 1.118 1.00 86.69 307 SER A CA 1
ATOM 2488 C C . SER A 1 307 ? 0.849 9.690 0.137 1.00 86.69 307 SER A C 1
ATOM 2490 O O . SER A 1 307 ? 1.200 10.066 -0.981 1.00 86.69 307 SER A O 1
ATOM 2492 N N . PRO A 1 308 ? -0.449 9.816 0.505 1.00 89.12 308 PRO A N 1
ATOM 2493 C CA . PRO A 1 308 ? -1.435 10.410 -0.400 1.00 89.12 308 PRO A CA 1
ATOM 2494 C C . PRO A 1 308 ? -1.118 11.865 -0.777 1.00 89.12 308 PRO A C 1
ATOM 2496 O O . PRO A 1 308 ? -1.317 12.272 -1.923 1.00 89.12 308 PRO A O 1
ATOM 2499 N N . ALA A 1 309 ? -0.622 12.650 0.182 1.00 85.50 309 ALA A N 1
ATOM 2500 C CA . ALA A 1 309 ? -0.202 14.028 -0.041 1.00 85.50 309 ALA A CA 1
ATOM 2501 C C . ALA A 1 309 ? 1.091 14.087 -0.868 1.00 85.50 309 ALA A C 1
ATOM 2503 O O . ALA A 1 309 ? 1.190 14.910 -1.774 1.00 85.50 309 ALA A O 1
ATOM 2504 N N . GLU A 1 310 ? 2.042 13.189 -0.608 1.00 83.00 310 GLU A N 1
ATOM 2505 C CA . GLU A 1 310 ? 3.320 13.081 -1.330 1.00 83.00 310 GLU A CA 1
ATOM 2506 C C . GLU A 1 310 ? 3.109 12.785 -2.812 1.00 83.00 310 GLU A C 1
ATOM 2508 O O . GLU A 1 310 ? 3.599 13.519 -3.669 1.00 83.00 310 GLU A O 1
ATOM 2513 N N . ILE A 1 311 ? 2.294 11.771 -3.115 1.00 86.31 311 ILE A N 1
ATOM 2514 C CA . ILE A 1 311 ? 1.945 11.394 -4.488 1.00 86.31 311 ILE A CA 1
ATOM 2515 C C . ILE A 1 311 ? 1.289 12.573 -5.206 1.00 86.31 311 ILE A C 1
ATOM 2517 O O . ILE A 1 311 ? 1.644 12.881 -6.344 1.00 86.31 311 ILE A O 1
ATOM 2521 N N . LYS A 1 312 ? 0.349 13.263 -4.547 1.00 86.81 312 LYS A N 1
ATOM 2522 C CA . LYS A 1 312 ? -0.309 14.433 -5.136 1.00 86.81 312 LYS A CA 1
ATOM 2523 C C . LYS A 1 312 ? 0.675 15.574 -5.388 1.00 86.81 312 LYS A C 1
ATOM 2525 O O . LYS A 1 312 ? 0.584 16.228 -6.424 1.00 86.81 312 LYS A O 1
ATOM 2530 N N . LEU A 1 313 ? 1.601 15.820 -4.466 1.00 83.56 313 LEU A N 1
ATOM 2531 C CA . LEU A 1 313 ? 2.625 16.844 -4.641 1.00 83.56 313 LEU A CA 1
ATOM 2532 C C . LEU A 1 313 ? 3.509 16.527 -5.846 1.00 83.56 313 LEU A C 1
ATOM 2534 O O . LEU A 1 313 ? 3.612 17.360 -6.742 1.00 83.56 313 LEU A O 1
ATOM 2538 N N . LEU A 1 314 ? 4.072 15.321 -5.904 1.00 82.44 314 LEU A N 1
ATOM 2539 C CA . LEU A 1 314 ? 4.982 14.899 -6.970 1.00 82.44 314 LEU A CA 1
ATOM 2540 C C . LEU A 1 314 ? 4.327 14.879 -8.352 1.00 82.44 314 LEU A C 1
ATOM 2542 O O . LEU A 1 314 ? 4.952 15.280 -9.328 1.00 82.44 314 LEU A O 1
ATOM 2546 N N . LYS A 1 315 ? 3.072 14.432 -8.446 1.00 84.38 315 LYS A N 1
ATOM 2547 C CA . LYS A 1 315 ? 2.399 14.266 -9.740 1.00 84.38 315 LYS A CA 1
ATOM 2548 C C . LYS A 1 315 ? 1.701 15.514 -10.257 1.00 84.38 315 LYS A C 1
ATOM 2550 O O . LYS A 1 315 ? 1.529 15.648 -11.466 1.00 84.38 315 LYS A O 1
ATOM 2555 N N . ASN A 1 316 ? 1.202 16.369 -9.366 1.00 83.69 316 ASN A N 1
ATOM 2556 C CA . ASN A 1 316 ? 0.216 17.384 -9.746 1.00 83.69 316 ASN A CA 1
ATOM 2557 C C . ASN A 1 316 ? 0.587 18.807 -9.334 1.00 83.69 316 ASN A C 1
ATOM 2559 O O . ASN A 1 316 ? -0.074 19.734 -9.798 1.00 83.69 316 ASN A O 1
ATOM 2563 N N . VAL A 1 317 ? 1.564 18.995 -8.445 1.00 80.50 317 VAL A N 1
ATOM 2564 C CA . VAL A 1 317 ? 1.877 20.323 -7.892 1.00 80.50 317 VAL A CA 1
ATOM 2565 C C . VAL A 1 317 ? 3.310 20.732 -8.180 1.00 80.50 317 VAL A C 1
ATOM 2567 O O . VAL A 1 317 ? 3.543 21.865 -8.593 1.00 80.50 317 VAL A O 1
ATOM 2570 N N . LEU A 1 318 ? 4.267 19.836 -7.953 1.00 75.81 318 LEU A N 1
ATOM 2571 C CA . LEU A 1 318 ? 5.673 20.142 -8.147 1.00 75.81 318 LEU A CA 1
ATOM 2572 C C . LEU A 1 318 ? 6.025 20.158 -9.645 1.00 75.81 318 LEU A C 1
ATOM 2574 O O . LEU A 1 318 ? 5.549 19.307 -10.400 1.00 75.81 318 LEU A O 1
ATOM 2578 N N . PRO A 1 319 ? 6.867 21.106 -10.089 1.00 73.25 319 PRO A N 1
ATOM 2579 C CA . PRO A 1 319 ? 7.404 21.108 -11.445 1.00 73.25 319 PRO A CA 1
ATOM 2580 C C . PRO A 1 319 ? 8.177 19.827 -11.784 1.00 73.25 319 PRO A C 1
ATOM 2582 O O . PRO A 1 319 ? 8.801 19.218 -10.915 1.00 73.25 319 PRO A O 1
ATOM 2585 N N . SER A 1 320 ? 8.223 19.459 -13.067 1.00 71.31 320 SER A N 1
ATOM 2586 C CA . SER A 1 320 ? 8.851 18.209 -13.532 1.00 71.31 320 SER A CA 1
ATOM 2587 C C . SER A 1 320 ? 10.327 18.060 -13.145 1.00 71.31 320 SER A C 1
ATOM 2589 O O . SER A 1 320 ? 10.767 16.953 -12.845 1.00 71.31 320 SER A O 1
ATOM 2591 N N . TYR A 1 321 ? 11.085 19.157 -13.067 1.00 67.25 321 TYR A N 1
ATOM 2592 C CA . TYR A 1 321 ? 12.500 19.116 -12.682 1.00 67.25 321 TYR A CA 1
ATOM 2593 C C . TYR A 1 321 ? 12.721 18.659 -11.228 1.00 67.25 321 TYR A C 1
ATOM 2595 O O . TYR A 1 321 ? 13.773 18.103 -10.918 1.00 67.25 321 TYR A O 1
ATOM 2603 N N . PHE A 1 322 ? 11.734 18.826 -10.332 1.00 72.00 322 PHE A N 1
ATOM 2604 C CA . PHE A 1 322 ? 11.805 18.250 -8.982 1.00 72.00 322 PHE A CA 1
ATOM 2605 C C . PHE A 1 322 ? 11.784 16.722 -9.038 1.00 72.00 322 PHE A C 1
ATOM 2607 O O . PHE A 1 322 ? 12.543 16.067 -8.326 1.00 72.00 322 PHE A O 1
ATOM 2614 N N . LEU A 1 323 ? 10.930 16.156 -9.894 1.00 74.50 323 LEU A N 1
ATOM 2615 C CA . LEU A 1 323 ? 10.820 14.712 -10.077 1.00 74.50 323 LEU A CA 1
ATOM 2616 C C . LEU A 1 323 ? 12.120 14.132 -10.648 1.00 74.50 323 LEU A C 1
ATOM 2618 O O . LEU A 1 323 ? 12.595 13.100 -10.182 1.00 74.50 323 LEU A O 1
ATOM 2622 N N . GLU A 1 324 ? 12.718 14.812 -11.626 1.00 71.94 324 GLU A N 1
ATOM 2623 C CA . GLU A 1 324 ? 14.007 14.433 -12.214 1.00 71.94 324 GLU A CA 1
ATOM 2624 C C . GLU A 1 324 ? 15.139 14.476 -11.182 1.00 71.94 324 GLU A C 1
ATOM 2626 O O . GLU A 1 324 ? 15.876 13.499 -11.043 1.00 71.94 324 GLU A O 1
ATOM 2631 N N . GLY A 1 325 ? 15.232 15.558 -10.400 1.00 70.12 325 GLY A N 1
ATOM 2632 C CA . GLY A 1 325 ? 16.203 15.683 -9.310 1.00 70.12 325 GLY A CA 1
ATOM 2633 C C . GLY A 1 325 ? 16.048 14.584 -8.258 1.00 70.12 325 GLY A C 1
ATOM 2634 O O . GLY A 1 325 ? 17.026 13.948 -7.866 1.00 70.12 325 GLY A O 1
ATOM 2635 N N . TYR A 1 326 ? 14.810 14.285 -7.865 1.00 73.94 326 TYR A N 1
ATOM 2636 C CA . TYR A 1 326 ? 14.520 13.214 -6.917 1.00 73.94 326 TYR A CA 1
ATOM 2637 C C . TYR A 1 326 ? 14.908 11.830 -7.470 1.00 73.94 326 TYR A C 1
ATOM 2639 O O . TYR A 1 326 ? 15.561 11.047 -6.778 1.00 73.94 326 TYR A O 1
ATOM 2647 N N . ARG A 1 327 ? 14.604 11.545 -8.746 1.00 77.38 327 ARG A N 1
ATOM 2648 C CA . ARG A 1 327 ? 15.023 10.308 -9.438 1.00 77.38 327 ARG A CA 1
ATOM 2649 C C . ARG A 1 327 ? 16.545 10.174 -9.543 1.00 77.38 327 ARG A C 1
ATOM 2651 O O . ARG A 1 327 ? 17.067 9.062 -9.455 1.00 77.38 327 ARG A O 1
ATOM 2658 N N . LEU A 1 328 ? 17.274 11.277 -9.714 1.00 69.31 328 LEU A N 1
ATOM 2659 C CA . LEU A 1 328 ? 18.742 11.265 -9.695 1.00 69.31 328 LEU A CA 1
ATOM 2660 C C . LEU A 1 328 ? 19.285 10.917 -8.319 1.00 69.31 328 LEU A C 1
ATOM 2662 O O . LEU A 1 328 ? 20.171 10.073 -8.224 1.00 69.31 328 LEU A O 1
ATOM 2666 N N . CYS A 1 329 ? 18.748 11.529 -7.262 1.00 68.81 329 CYS A N 1
ATOM 2667 C CA . CYS A 1 329 ? 19.148 11.204 -5.898 1.00 68.81 329 CYS A CA 1
ATOM 2668 C C . CYS A 1 329 ? 18.927 9.715 -5.609 1.00 68.81 329 CYS A C 1
ATOM 2670 O O . CYS A 1 329 ? 19.831 9.062 -5.096 1.00 68.81 329 CYS A O 1
ATOM 2672 N N . ILE A 1 330 ? 17.777 9.155 -6.000 1.00 69.06 330 ILE A N 1
ATOM 2673 C CA . ILE A 1 330 ? 17.505 7.718 -5.852 1.00 69.06 330 ILE A CA 1
ATOM 2674 C C . ILE A 1 330 ? 18.554 6.881 -6.597 1.00 69.06 330 ILE A C 1
ATOM 2676 O O . ILE A 1 330 ? 19.152 5.994 -5.992 1.00 69.06 330 ILE A O 1
ATOM 2680 N N . ASN A 1 331 ? 18.831 7.178 -7.872 1.00 64.50 331 ASN A N 1
ATOM 2681 C CA . ASN A 1 331 ? 19.879 6.483 -8.630 1.00 64.50 331 ASN A CA 1
ATOM 2682 C C . ASN A 1 331 ? 21.250 6.583 -7.953 1.00 64.50 331 ASN A C 1
ATOM 2684 O O . ASN A 1 331 ? 21.967 5.593 -7.881 1.00 64.50 331 ASN A O 1
ATOM 2688 N N . TYR A 1 332 ? 21.616 7.756 -7.438 1.00 62.97 332 TYR A N 1
ATOM 2689 C CA . TYR A 1 332 ? 22.891 7.972 -6.760 1.00 62.97 332 TYR A CA 1
ATOM 2690 C C . TYR A 1 332 ? 23.012 7.105 -5.501 1.00 62.97 332 TYR A C 1
ATOM 2692 O O . TYR A 1 332 ? 23.999 6.393 -5.327 1.00 62.97 332 TYR A O 1
ATOM 2700 N N . PHE A 1 333 ? 21.973 7.095 -4.660 1.00 56.22 333 PHE A N 1
ATOM 2701 C CA . PHE A 1 333 ? 21.951 6.301 -3.432 1.00 56.22 333 PHE A CA 1
ATOM 2702 C C . PHE A 1 333 ? 21.881 4.789 -3.687 1.00 56.22 333 PHE A C 1
ATOM 2704 O O . PHE A 1 333 ? 22.475 4.029 -2.925 1.00 56.22 333 PHE A O 1
ATOM 2711 N N . ILE A 1 334 ? 21.180 4.343 -4.736 1.00 53.78 334 ILE A N 1
ATOM 2712 C CA . ILE A 1 334 ? 21.045 2.917 -5.077 1.00 53.78 334 ILE A CA 1
ATOM 2713 C C . ILE A 1 334 ? 22.286 2.396 -5.813 1.00 53.78 334 ILE A C 1
ATOM 2715 O O . ILE A 1 334 ? 22.754 1.295 -5.525 1.00 53.78 334 ILE A O 1
ATOM 2719 N N . CYS A 1 335 ? 22.831 3.167 -6.756 1.00 42.81 335 CYS A N 1
ATOM 2720 C CA . CYS A 1 335 ? 23.945 2.742 -7.606 1.00 42.81 335 CYS A CA 1
ATOM 2721 C C . CYS A 1 335 ? 25.329 3.129 -7.059 1.00 42.81 335 CYS A C 1
ATOM 2723 O O . CYS A 1 335 ? 26.324 2.657 -7.604 1.00 42.81 335 CYS A O 1
ATOM 2725 N N . GLY A 1 336 ? 25.409 3.943 -5.998 1.00 38.94 336 GLY A N 1
ATOM 2726 C CA . GLY A 1 336 ? 26.667 4.320 -5.345 1.00 38.94 336 GLY A CA 1
ATOM 2727 C C . GLY A 1 336 ? 27.626 5.087 -6.258 1.00 38.94 336 GLY A C 1
ATOM 2728 O O . GLY A 1 336 ? 28.815 4.763 -6.292 1.00 38.94 336 GLY A O 1
ATOM 2729 N N . LEU A 1 337 ? 27.096 6.036 -7.039 1.00 36.31 337 LEU A N 1
ATOM 2730 C CA . LEU A 1 337 ? 27.906 6.909 -7.899 1.00 36.31 337 LEU A CA 1
ATOM 2731 C C . LEU A 1 337 ? 28.743 7.921 -7.113 1.00 36.31 337 LEU A C 1
ATOM 2733 O O . LEU A 1 337 ? 28.457 8.153 -5.921 1.00 36.31 337 LEU A O 1
#

Secondary structure (DSSP, 8-state):
----------S---HHHHHHHHHHH-HHHHHHHHTTS-SS-TT---------TTTHHHHHHHHHHHTTS----HHHHHHHHHSBTTTB-S-HHHHHHHHHHHHHHHHHHHHHHHHH-GGG-EEEEEEHHHHHT---SSS-EEEEEEEEHHHHHHEEEEE-SS-TTEEEEEE-TTSSS--TTTGGGB-TTSBB-HHHHHHHHHHHHHHHHTSGGG---SSEEEEEEEEPSSSSS-SEEEEEEE--SS-SSEEEEEEEEEEEEETT---TT--S-TTTT-HHHHTT-EEEES---TT---TTEEEEE-HHHHHHIIIIIS-HHHHHHHHHHHHHHHHT-

Sequence (337 aa):
MDKQHFLHSDVYQSTLFHYVAILQKELEICDYLERKDRKCWDNLECKDIKGHAPYEVSRFRLHSEINRIPNINIESIHSLLEKRGIGAPWDYDESEDIKQTVIKFAEELCIAIGEEDARLKCTLRRSGSSEEGTKVGDPNEFDFIFCLDEIQKLCSVKDLKMEKEFVELNANMTNKDIPQHFKMFFGKDGLCKISEVRMAFSRAVKTVVFDEKIWKSKNIIFGKLKNSTECDKPVLTMEIHWFGCSYKDEIISIDLVPAIRKTEWWPSNGGSCELLSNESIKGQGCLLLFQTTVMVHSETHLRISCSPAEIKLLKNVLPSYFLEGYRLCINYFICGL

Foldseek 3Di:
DDPDDDDDDALPPPPLVVVVVVVVVPCVVVVVVVVVDDDDDPDDDDDDDPDDPDVVPVCCVVVVVVVVPPPDDVVNLVVQLPDDQFNHDVDPVVQVVVVVVVVVLVQLLLCQLCVLPVQQNWDKDWFDCVLLVLDGYGQAETEIETARVNVLVQWDWAADPRRLQWIWTFGPPVPPDDPPVCCQQADPRRTGFLVSSLVSSVVSSVVSVPPPVSVPDPQKDWDDKDADPAQQAARIKTWIWGDDDRRHTRIHIYGYWYWHFDQPDDRPSNDPDVLCVDPVLCNLPWIFTSGDHPVDPDSGITGIGSRSSSSCCSPPNDDPVVSSVSSVVVSCVVVVD

pLDDT: mean 73.85, std 23.72, range [23.14, 98.12]